Protein AF-D0QMR6-F1 (afdb_monomer)

InterPro domains:
  IPR002625 Smr domain [PS50828] (252-313)
  IPR002625 Smr domain [SM00463] (249-341)
  IPR002885 Pentatricopeptide repeat [PF01535] (70-99)
  IPR002885 Pentatricopeptide repeat [PF13041] (1-44)
  IPR002885 Pentatricopeptide repeat [PF13041] (101-148)
  IPR002885 Pentatricopeptide repeat [PS51375] (1-32)
  IPR002885 Pentatricopeptide repeat [PS51375] (33-63)
  IPR002885 Pentatricopeptide repeat [PS51375] (67-101)
  IPR002885 Pentatricopeptide repeat [PS51375] (102-136)
  IPR002885 Pentatricopeptide repeat [TIGR00756] (1-33)
  IPR002885 Pentatricopeptide repeat [TIGR00756] (35-63)
  IPR002885 Pentatricopeptide repeat [TIGR00756] (70-103)
  IPR002885 Pentatricopeptide repeat [TIGR00756] (105-137)
  IPR011990 Tetratricopeptide-like helical domain superfamily [G3DSA:1.25.40.10] (1-62)
  IPR011990 Tetratricopeptide-like helical domain superfamily [G3DSA:1.25.40.10] (63-164)
  IPR036063 Smr domain superfamily [SSF160443] (250-331)

Nearest PDB structures (foldseek):
  5orm-assembly1_A  TM=5.249E-01  e=6.492E-11  synthetic construct
  4pjq-assembly2_B  TM=5.809E-01  e=3.586E-09  unidentified
  8ras-assembly1_F  TM=4.776E-01  e=2.442E-04  Sinapis alba
  8r6s-assembly1_F  TM=2.797E-01  e=4.279E-04  Sinapis alba
  8r5o-assembly1_F  TM=2.750E-01  e=3.925E-04  Sinapis alba

pLDDT: mean 86.03, std 10.86, range [39.53, 96.19]

Solvent-accessible surface area (backbone atoms only — not comparable to full-atom values): 18879 Å² total; per-residue (Å²): 110,66,62,60,52,38,54,51,30,50,76,70,66,38,48,71,56,29,58,49,50,52,51,53,36,49,75,72,70,49,80,79,52,75,66,46,49,53,53,50,33,52,44,29,40,77,71,66,39,51,72,58,25,53,51,50,49,59,53,42,56,76,79,41,86,79,52,53,69,61,40,32,47,51,17,35,48,29,13,74,70,65,41,45,68,60,14,50,49,38,50,50,49,35,48,74,73,71,39,69,83,51,66,70,38,51,41,26,47,34,50,27,24,50,76,68,69,37,54,72,57,30,49,49,53,52,51,50,37,49,76,70,70,47,72,80,48,69,64,47,52,26,50,47,40,48,47,36,63,78,32,90,86,42,46,70,58,40,52,53,56,41,60,75,62,70,45,69,69,47,53,50,63,76,66,54,62,80,66,48,96,90,27,58,69,35,31,52,53,44,50,51,55,55,60,73,46,61,89,55,55,59,68,56,52,33,47,38,52,33,26,52,24,23,36,28,35,75,71,68,41,28,62,52,22,36,35,41,47,52,48,38,52,74,70,53,42,52,71,70,32,68,35,79,80,47,98,38,33,36,37,38,49,35,58,92,42,44,50,38,28,32,49,38,51,50,24,45,51,50,21,47,49,34,52,49,24,76,74,68,71,58,64,52,44,28,42,39,40,30,39,42,68,48,82,86,53,88,78,86,74,84,47,69,41,34,54,54,47,49,52,52,38,58,74,70,64,54,53,73,46,84,60,86,81,39,90,14,52,49,31,30,50,42,67,60,31,41,60,53,48,68,38,74,65,44,50,56,41,39,81,95

Foldseek 3Di:
DLLVVLVVCLVVVVLVVNVVSVVVCVVVVHDDDPSSLQSNLLSCLVVVVLVVSVVSVVVCVVVHDDAQVSLLSNLLSCLVVLNLVSSVVSVVVCVVVVHDHAQSSLLSNLLSCLVVVVLVVNLVSLVVCVVVVHQHDLSSLLSLLLSCLVDVPCVVSSLVSLVVRDDLLNVLVVPQDQADVVRVSLLVSLLVSCVVCVVDDLVSLLSSLLSVLSNCQSVLVLLSSLSSLVNCVVVCSPPPCWDDPDLQEIEHECQPHDQSNLLSSVLSVLLVQLVCCVVPVRHRQKYKYFNHDFPPDPDDDQDSNNVSVVVLCVVLVPQFDPPPRTPGITMDGHPSNRVSSNDPCSNVSSSD

Structure (mmCIF, N/CA/C/O backbone):
data_AF-D0QMR6-F1
#
_entry.id   AF-D0QMR6-F1
#
loop_
_atom_site.group_PDB
_atom_site.id
_atom_site.type_symbol
_atom_site.label_atom_id
_atom_site.label_alt_id
_atom_site.label_comp_id
_atom_site.label_asym_id
_atom_site.label_entity_id
_atom_site.label_seq_id
_atom_site.pdbx_PDB_ins_code
_atom_site.Cartn_x
_atom_site.Cartn_y
_atom_site.Cartn_z
_atom_site.occupancy
_atom_site.B_iso_or_equiv
_atom_site.auth_seq_id
_atom_site.auth_comp_id
_atom_site.auth_asym_id
_atom_site.auth_atom_id
_atom_site.pdbx_PDB_model_num
ATOM 1 N N . THR A 1 1 ? 35.945 2.453 -10.130 1.00 85.38 1 THR A N 1
ATOM 2 C CA . THR A 1 1 ? 35.718 3.500 -9.108 1.00 85.38 1 THR A CA 1
ATOM 3 C C . THR A 1 1 ? 34.363 4.167 -9.256 1.00 85.38 1 THR A C 1
ATOM 5 O O . THR A 1 1 ? 33.597 4.089 -8.306 1.00 85.38 1 THR A O 1
ATOM 8 N N . TYR A 1 2 ? 34.019 4.733 -10.424 1.00 92.00 2 TYR A N 1
ATOM 9 C CA . TYR A 1 2 ? 32.709 5.369 -10.660 1.00 92.00 2 TYR A CA 1
ATOM 10 C C . TYR A 1 2 ? 31.507 4.494 -10.274 1.00 92.00 2 TYR A C 1
ATOM 12 O O . TYR A 1 2 ? 30.725 4.928 -9.439 1.00 92.00 2 TYR A O 1
ATOM 20 N N . ASN A 1 3 ? 31.415 3.252 -10.766 1.00 91.19 3 ASN A N 1
ATOM 21 C CA . ASN A 1 3 ? 30.275 2.352 -10.496 1.00 91.19 3 ASN A CA 1
ATOM 22 C C . ASN A 1 3 ? 30.010 2.158 -8.990 1.00 91.19 3 ASN A C 1
ATOM 24 O O . ASN A 1 3 ? 28.872 2.217 -8.534 1.00 91.19 3 ASN A O 1
ATOM 28 N N . ILE A 1 4 ? 31.074 2.008 -8.191 1.00 92.19 4 ILE A N 1
ATOM 29 C CA . ILE A 1 4 ? 30.969 1.851 -6.732 1.00 92.19 4 ILE A CA 1
ATOM 30 C C . ILE A 1 4 ? 30.486 3.151 -6.082 1.00 92.19 4 ILE A C 1
ATOM 32 O O . ILE A 1 4 ? 29.598 3.117 -5.233 1.00 92.19 4 ILE A O 1
ATOM 36 N N . ILE A 1 5 ? 31.045 4.302 -6.473 1.00 93.81 5 ILE A N 1
ATOM 37 C CA . ILE A 1 5 ? 30.643 5.598 -5.907 1.00 93.81 5 ILE A CA 1
ATOM 38 C C . ILE A 1 5 ? 29.194 5.914 -6.290 1.00 93.81 5 ILE A C 1
ATOM 40 O O . ILE A 1 5 ? 28.430 6.329 -5.426 1.00 93.81 5 ILE A O 1
ATOM 44 N N . ILE A 1 6 ? 28.794 5.661 -7.538 1.00 94.75 6 ILE A N 1
ATOM 45 C CA . ILE A 1 6 ? 27.412 5.807 -8.008 1.00 94.75 6 ILE A CA 1
ATOM 46 C C . ILE A 1 6 ? 26.470 4.947 -7.159 1.00 94.75 6 ILE A C 1
ATOM 48 O O . ILE A 1 6 ? 25.508 5.473 -6.603 1.00 94.75 6 ILE A O 1
ATOM 52 N N . ALA A 1 7 ? 26.786 3.664 -6.959 1.00 92.00 7 ALA A N 1
ATOM 53 C CA . ALA A 1 7 ? 25.972 2.778 -6.130 1.00 92.00 7 ALA A CA 1
ATOM 54 C C . ALA A 1 7 ? 25.876 3.244 -4.666 1.00 92.00 7 ALA A C 1
ATOM 56 O O . ALA A 1 7 ? 24.807 3.179 -4.057 1.00 92.00 7 ALA A O 1
ATOM 57 N N . LEU A 1 8 ? 26.971 3.749 -4.091 1.00 93.06 8 LEU A N 1
ATOM 58 C CA . LEU A 1 8 ? 26.980 4.292 -2.730 1.00 93.06 8 LEU A CA 1
ATOM 59 C C . LEU A 1 8 ? 26.158 5.584 -2.614 1.00 93.06 8 LEU A C 1
ATOM 61 O O . LEU A 1 8 ? 25.397 5.732 -1.659 1.00 93.06 8 LEU A O 1
ATOM 65 N N . GLN A 1 9 ? 26.278 6.503 -3.575 1.00 93.94 9 GLN A N 1
ATOM 66 C CA . GLN A 1 9 ? 25.514 7.756 -3.590 1.00 93.94 9 GLN A CA 1
ATOM 67 C C . GLN A 1 9 ? 24.018 7.498 -3.803 1.00 93.94 9 GLN A C 1
ATOM 69 O O . GLN A 1 9 ? 23.198 8.130 -3.138 1.00 93.94 9 GLN A O 1
ATOM 74 N N . ALA A 1 10 ? 23.659 6.525 -4.647 1.00 90.62 10 ALA A N 1
ATOM 75 C CA . ALA A 1 10 ? 22.277 6.089 -4.830 1.00 90.62 10 ALA A CA 1
ATOM 76 C C . ALA A 1 10 ? 21.688 5.540 -3.521 1.00 90.62 10 ALA A C 1
ATOM 78 O O . ALA A 1 10 ? 20.627 5.987 -3.087 1.00 90.62 10 ALA A O 1
ATOM 79 N N . LYS A 1 11 ? 22.424 4.665 -2.816 1.00 89.38 11 LYS A N 1
ATOM 80 C CA . LYS A 1 11 ? 22.025 4.157 -1.488 1.00 89.38 11 LYS A CA 1
ATOM 81 C C . LYS A 1 11 ? 21.900 5.263 -0.437 1.00 89.38 11 LYS A C 1
ATOM 83 O O . LYS A 1 11 ? 21.016 5.199 0.413 1.00 89.38 11 LYS A O 1
ATOM 88 N N . ALA A 1 12 ? 22.749 6.287 -0.512 1.00 90.56 12 ALA A N 1
ATOM 89 C CA . ALA A 1 12 ? 22.674 7.474 0.339 1.00 90.56 12 ALA A CA 1
ATOM 90 C C . ALA A 1 12 ? 21.555 8.457 -0.067 1.00 90.56 12 ALA A C 1
ATOM 92 O 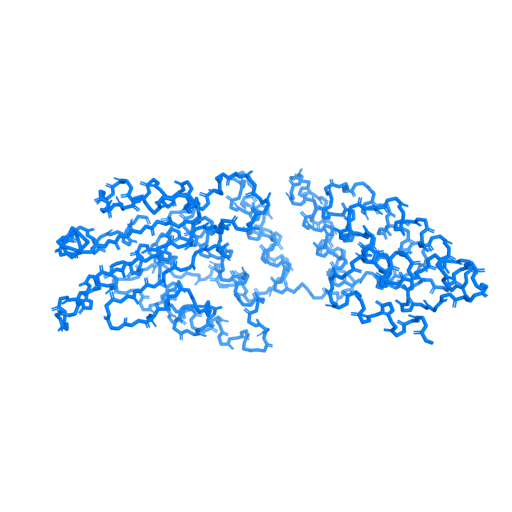O . ALA A 1 12 ? 21.389 9.481 0.591 1.00 90.56 12 ALA A O 1
ATOM 93 N N . ARG A 1 13 ? 20.785 8.156 -1.125 1.00 88.94 13 ARG A N 1
ATOM 94 C CA . ARG A 1 13 ? 19.742 9.015 -1.714 1.00 88.94 13 ARG A CA 1
ATOM 95 C C . ARG A 1 13 ? 20.249 10.376 -2.205 1.00 88.94 13 ARG A C 1
ATOM 97 O O . ARG A 1 13 ? 19.485 11.333 -2.307 1.00 88.94 13 ARG A O 1
ATOM 104 N N . ASN A 1 14 ? 21.529 10.456 -2.559 1.00 91.25 14 ASN A N 1
ATOM 105 C CA . ASN A 1 14 ? 22.147 11.644 -3.143 1.00 91.25 14 ASN A CA 1
ATOM 106 C C . ASN A 1 14 ? 22.000 11.614 -4.671 1.00 91.25 14 ASN A C 1
ATOM 108 O O . ASN A 1 14 ? 22.979 11.464 -5.404 1.00 91.25 14 ASN A O 1
ATOM 112 N N . TYR A 1 15 ? 20.760 11.716 -5.147 1.00 92.12 15 TYR A N 1
ATOM 113 C CA . TYR A 1 15 ? 20.398 11.526 -6.556 1.00 92.12 15 TYR A CA 1
ATOM 114 C C . TYR A 1 15 ? 21.091 12.513 -7.505 1.00 92.12 15 TYR A C 1
ATOM 116 O O . TYR A 1 15 ? 21.616 12.097 -8.536 1.00 92.12 15 TYR A O 1
ATOM 124 N N . ASP A 1 16 ? 21.226 13.780 -7.105 1.00 91.00 16 ASP A N 1
ATOM 125 C CA . ASP A 1 16 ? 21.938 14.795 -7.896 1.00 91.00 16 ASP A CA 1
ATOM 126 C C . ASP A 1 16 ? 23.402 14.402 -8.155 1.00 91.00 16 ASP A C 1
ATOM 128 O O . ASP A 1 16 ? 23.927 14.560 -9.260 1.00 91.00 16 ASP A O 1
ATOM 132 N N . ASN A 1 17 ? 24.064 13.827 -7.143 1.00 93.56 17 ASN A N 1
ATOM 133 C CA . ASN A 1 17 ? 25.440 13.354 -7.277 1.00 93.56 17 ASN A CA 1
ATOM 134 C C . ASN A 1 17 ? 25.536 12.127 -8.181 1.00 93.56 17 ASN A C 1
ATOM 136 O O . ASN A 1 17 ? 26.528 11.997 -8.891 1.00 93.56 17 ASN A O 1
ATOM 140 N N . VAL A 1 18 ? 24.540 11.237 -8.176 1.00 94.81 18 VAL A N 1
ATOM 141 C CA . VAL A 1 18 ? 24.515 10.077 -9.080 1.00 94.81 18 VAL A CA 1
ATOM 142 C C . VAL A 1 18 ? 24.479 10.539 -10.534 1.00 94.81 18 VAL A C 1
ATOM 144 O O . VAL A 1 18 ? 25.325 10.118 -11.321 1.00 94.81 18 VAL A O 1
ATOM 147 N N . VAL A 1 19 ? 23.569 11.457 -10.872 1.00 92.94 19 VAL A N 1
ATOM 148 C CA . VAL A 1 19 ? 23.444 11.997 -12.235 1.00 92.94 19 VAL A CA 1
ATOM 149 C C . VAL A 1 19 ? 24.721 12.731 -12.651 1.00 92.94 19 VAL A C 1
ATOM 151 O O . VAL A 1 19 ? 25.203 12.556 -13.771 1.00 92.94 19 VAL A O 1
ATOM 154 N N . LYS A 1 20 ? 25.320 13.512 -11.743 1.00 94.56 20 LYS A N 1
ATOM 155 C CA . LYS A 1 20 ? 26.602 14.179 -12.002 1.00 94.56 20 LYS A CA 1
ATOM 156 C C . LYS A 1 20 ? 27.730 13.178 -12.262 1.00 94.56 20 LYS A C 1
ATOM 158 O O . LYS A 1 20 ? 28.421 13.296 -13.266 1.00 94.56 20 LYS A O 1
ATOM 163 N N . LEU A 1 21 ? 27.901 12.185 -11.389 1.00 95.94 21 LEU A N 1
ATOM 164 C CA . LEU A 1 21 ? 28.957 11.177 -11.516 1.00 95.94 21 LEU A CA 1
ATOM 165 C C . LEU A 1 21 ? 28.801 10.332 -12.780 1.00 95.94 21 LEU A C 1
ATOM 167 O O . LEU A 1 21 ? 29.808 9.948 -13.368 1.00 95.94 21 LEU A O 1
ATOM 171 N N . TYR A 1 22 ? 27.566 10.060 -13.203 1.00 95.62 22 TYR A N 1
ATOM 172 C CA . TYR A 1 22 ? 27.287 9.388 -14.467 1.00 95.62 22 TYR A CA 1
ATOM 173 C C . TYR A 1 22 ? 27.774 10.210 -15.668 1.00 95.62 22 TYR A C 1
ATOM 175 O O . TYR A 1 22 ? 28.506 9.698 -16.512 1.00 95.62 22 TYR A O 1
ATOM 183 N N . ARG A 1 23 ? 27.467 11.513 -15.701 1.00 93.75 23 ARG A N 1
ATOM 184 C CA . ARG A 1 23 ? 27.969 12.418 -16.750 1.00 93.75 23 ARG A CA 1
ATOM 185 C C . ARG A 1 23 ? 29.493 12.538 -16.718 1.00 93.75 23 ARG A C 1
ATOM 187 O O . ARG A 1 23 ? 30.131 12.442 -17.762 1.00 93.75 23 ARG A O 1
ATOM 194 N N . ASP A 1 24 ? 30.086 12.695 -15.533 1.00 95.88 24 ASP A N 1
ATOM 195 C CA . ASP A 1 24 ? 31.544 12.772 -15.364 1.00 95.88 24 ASP A CA 1
ATOM 196 C C . ASP A 1 24 ? 32.233 11.488 -15.864 1.00 95.88 24 ASP A C 1
ATOM 198 O O . ASP A 1 24 ? 33.277 11.553 -16.513 1.00 95.88 24 ASP A O 1
ATOM 202 N N . MET A 1 25 ? 31.628 10.323 -15.606 1.00 95.12 25 MET A N 1
ATOM 203 C CA . MET A 1 25 ? 32.094 9.024 -16.096 1.00 95.12 25 MET A CA 1
ATOM 204 C C . MET A 1 25 ? 32.114 8.971 -17.631 1.00 95.12 25 MET A C 1
ATOM 206 O O . MET A 1 25 ? 33.125 8.567 -18.209 1.00 95.12 25 MET A O 1
ATOM 210 N N . GLN A 1 26 ? 31.037 9.425 -18.279 1.00 92.19 26 GLN A N 1
ATOM 211 C CA . GLN A 1 26 ? 30.929 9.476 -19.740 1.00 92.19 26 GLN A CA 1
ATOM 212 C C . GLN A 1 26 ? 31.928 10.467 -20.359 1.00 92.19 26 GLN A C 1
ATOM 214 O O . GLN A 1 26 ? 32.602 10.129 -21.331 1.00 92.19 26 GLN A O 1
ATOM 219 N N . ILE A 1 27 ? 32.082 11.665 -19.777 1.00 95.38 27 ILE A N 1
ATOM 220 C CA . ILE A 1 27 ? 33.041 12.691 -20.236 1.00 95.38 27 ILE A CA 1
ATOM 221 C C . ILE A 1 27 ? 34.482 12.183 -20.131 1.00 95.38 27 ILE A C 1
ATOM 223 O O . ILE A 1 27 ? 35.298 12.432 -21.016 1.00 95.38 27 ILE A O 1
ATOM 227 N N . ALA A 1 28 ? 34.793 11.435 -19.072 1.00 94.94 28 ALA A N 1
ATOM 228 C CA . ALA A 1 28 ? 36.092 10.796 -18.892 1.00 94.94 28 ALA A CA 1
ATOM 229 C C . ALA A 1 28 ? 36.315 9.578 -19.816 1.00 94.94 28 ALA A C 1
ATOM 231 O O . ALA A 1 28 ? 37.384 8.969 -19.772 1.00 94.94 28 ALA A O 1
ATOM 232 N N . GLY A 1 29 ? 35.335 9.218 -20.654 1.00 92.25 29 GLY A N 1
ATOM 233 C CA . GLY A 1 29 ? 35.428 8.127 -21.625 1.00 92.25 29 GLY A CA 1
ATOM 234 C C . GLY A 1 29 ? 35.244 6.729 -21.030 1.00 92.25 29 GLY A C 1
ATOM 235 O O . GLY A 1 29 ? 35.541 5.739 -21.699 1.00 92.25 29 GLY A O 1
ATOM 236 N N . PHE A 1 30 ? 34.767 6.618 -19.787 1.00 93.00 30 PHE A N 1
ATOM 237 C CA . PHE A 1 30 ? 34.477 5.327 -19.169 1.00 93.00 30 PHE A CA 1
ATOM 238 C C . PHE A 1 30 ? 33.073 4.849 -19.546 1.00 93.00 30 PHE A C 1
ATOM 240 O O . PHE A 1 30 ? 32.105 5.603 -19.469 1.00 93.00 30 PHE A O 1
ATOM 247 N N . ARG A 1 31 ? 32.955 3.568 -19.906 1.00 89.19 31 ARG A N 1
ATOM 248 C CA . ARG A 1 31 ? 31.673 2.942 -20.253 1.00 89.19 31 ARG A CA 1
ATOM 249 C C . ARG A 1 31 ? 30.951 2.426 -19.006 1.00 89.19 31 ARG A C 1
ATOM 251 O O . ARG A 1 31 ? 31.576 1.687 -18.236 1.00 89.19 31 ARG A O 1
ATOM 258 N N . PRO A 1 32 ? 29.677 2.794 -18.788 1.00 92.12 32 PRO A N 1
ATOM 259 C CA . PRO A 1 32 ? 28.871 2.222 -17.718 1.00 92.12 32 PRO A CA 1
ATOM 260 C C . PRO A 1 32 ? 28.716 0.706 -17.886 1.00 92.12 32 PRO A C 1
ATOM 262 O O . PRO A 1 32 ? 28.643 0.182 -19.000 1.00 92.12 32 PRO A O 1
ATOM 265 N N . ASP A 1 33 ? 28.674 -0.012 -16.764 1.00 90.81 33 ASP A N 1
ATOM 266 C CA . ASP A 1 33 ? 28.248 -1.409 -16.771 1.00 90.81 33 ASP A CA 1
ATOM 267 C C . ASP A 1 33 ? 26.726 -1.502 -16.601 1.00 90.81 33 ASP A C 1
ATOM 269 O O . ASP A 1 33 ? 26.040 -0.516 -16.312 1.00 90.81 33 ASP A O 1
ATOM 273 N N . LYS A 1 34 ? 26.196 -2.713 -16.776 1.00 89.56 34 LYS A N 1
ATOM 274 C CA . LYS A 1 34 ? 24.769 -3.011 -16.627 1.00 89.56 34 LYS A CA 1
ATOM 275 C C . LYS A 1 34 ? 24.186 -2.510 -15.299 1.00 89.56 34 LYS A C 1
ATOM 277 O O . LYS A 1 34 ? 23.082 -1.978 -15.285 1.00 89.56 34 LYS A O 1
ATOM 282 N N . ILE A 1 35 ? 24.927 -2.648 -14.196 1.00 89.81 35 ILE A N 1
ATOM 283 C CA . ILE A 1 35 ? 24.462 -2.242 -12.863 1.00 89.81 35 ILE A CA 1
ATOM 284 C C . ILE A 1 35 ? 24.382 -0.714 -12.777 1.00 89.81 35 ILE A C 1
ATOM 286 O O . ILE A 1 35 ? 23.396 -0.182 -12.270 1.00 89.81 35 ILE A O 1
ATOM 290 N N . THR A 1 36 ? 25.384 0.000 -13.294 1.00 93.31 36 THR A N 1
ATOM 291 C CA . THR A 1 36 ? 25.378 1.466 -13.351 1.00 93.31 36 THR A CA 1
ATOM 292 C C . THR A 1 36 ? 24.192 1.985 -14.160 1.00 93.31 36 THR A C 1
ATOM 294 O O . THR A 1 36 ? 23.519 2.901 -13.690 1.00 93.31 36 THR A O 1
ATOM 297 N N . TYR A 1 37 ? 23.891 1.387 -15.319 1.00 94.81 37 TYR A N 1
ATOM 298 C CA . TYR A 1 37 ? 22.710 1.749 -16.113 1.00 94.81 37 TYR A CA 1
ATOM 299 C C . TYR A 1 37 ? 21.416 1.602 -15.305 1.00 94.81 37 TYR A C 1
ATOM 301 O O . TYR A 1 37 ? 20.661 2.567 -15.187 1.00 94.81 37 TYR A O 1
ATOM 309 N N . SER A 1 38 ? 21.198 0.444 -14.671 1.00 92.12 38 SER A N 1
ATOM 310 C CA . SER A 1 38 ? 20.009 0.205 -13.843 1.00 92.12 38 SER A CA 1
ATOM 311 C C . SER A 1 38 ? 19.874 1.209 -12.692 1.00 92.12 38 SER A C 1
ATOM 313 O O . SER A 1 38 ? 18.795 1.760 -12.488 1.00 92.12 38 SER A O 1
ATOM 315 N N . ILE A 1 39 ? 20.967 1.504 -11.976 1.00 93.94 39 ILE A N 1
ATOM 316 C CA . ILE A 1 39 ? 20.964 2.467 -10.860 1.00 93.94 39 ILE A CA 1
ATOM 317 C C . ILE A 1 39 ? 20.620 3.877 -11.347 1.00 93.94 39 ILE A C 1
ATOM 319 O O . ILE A 1 39 ? 19.845 4.585 -10.707 1.00 93.94 39 ILE A O 1
ATOM 323 N N . VAL A 1 40 ? 21.201 4.309 -12.466 1.00 95.56 40 VAL A N 1
ATOM 324 C CA . VAL A 1 40 ? 20.956 5.650 -13.013 1.00 95.56 40 VAL A CA 1
ATOM 325 C C . VAL A 1 40 ? 19.514 5.778 -13.495 1.00 95.56 40 VAL A C 1
ATOM 327 O O . VAL A 1 40 ? 18.874 6.783 -13.191 1.00 95.56 40 VAL A O 1
ATOM 330 N N . MET A 1 41 ? 18.973 4.755 -14.163 1.00 95.31 41 MET A N 1
ATOM 331 C CA . MET A 1 41 ? 17.561 4.717 -14.557 1.00 95.31 41 MET A CA 1
ATOM 332 C C . MET A 1 41 ? 16.625 4.801 -13.344 1.00 95.31 41 MET A C 1
ATOM 334 O O . MET A 1 41 ? 15.680 5.587 -13.359 1.00 95.31 41 MET A O 1
ATOM 338 N N . GLU A 1 42 ? 16.901 4.045 -12.276 1.00 91.75 42 GLU A N 1
ATOM 339 C CA . GLU A 1 42 ? 16.108 4.075 -11.039 1.00 91.75 42 GLU A CA 1
ATOM 340 C C . GLU A 1 42 ? 16.140 5.466 -10.388 1.00 91.75 42 GLU A C 1
ATOM 342 O O . GLU A 1 42 ? 15.105 6.009 -9.997 1.00 91.75 42 GLU A O 1
ATOM 347 N N . VAL A 1 43 ? 17.324 6.083 -10.315 1.00 93.88 43 VAL A N 1
ATOM 348 C CA . VAL A 1 43 ? 17.498 7.427 -9.751 1.00 93.88 43 VAL A CA 1
ATOM 349 C C . VAL A 1 43 ? 16.767 8.488 -10.575 1.00 93.88 43 VAL A C 1
ATOM 351 O O . VAL A 1 43 ? 16.052 9.308 -10.000 1.00 93.88 43 VAL A O 1
ATOM 354 N N . LEU A 1 44 ? 16.894 8.464 -11.905 1.00 93.25 44 LEU A N 1
ATOM 355 C CA . LEU A 1 44 ? 16.156 9.369 -12.793 1.00 93.25 44 LEU A CA 1
ATOM 356 C C . LEU A 1 44 ? 14.644 9.189 -12.629 1.00 93.25 44 LEU A C 1
ATOM 358 O O . LEU A 1 44 ? 13.912 10.176 -12.535 1.00 93.25 44 LEU A O 1
ATOM 362 N N . GLY A 1 45 ? 14.194 7.941 -12.492 1.00 89.44 45 GLY A N 1
ATOM 363 C CA . GLY A 1 45 ? 12.821 7.592 -12.155 1.00 89.44 45 GLY A CA 1
ATOM 364 C C . GLY A 1 45 ? 12.334 8.230 -10.853 1.00 89.44 45 GLY A C 1
ATOM 365 O O . GLY A 1 45 ? 11.293 8.887 -10.836 1.00 89.44 45 GLY A O 1
ATOM 366 N N . HIS A 1 46 ? 13.113 8.119 -9.774 1.00 85.75 46 HIS A N 1
ATOM 367 C CA . HIS A 1 46 ? 12.808 8.759 -8.489 1.00 85.75 46 HIS A CA 1
ATOM 368 C C . HIS A 1 46 ? 12.797 10.293 -8.548 1.00 85.75 46 HIS A C 1
ATOM 370 O O . HIS A 1 46 ? 12.090 10.928 -7.764 1.00 85.75 46 HIS A O 1
ATOM 376 N N . CYS A 1 47 ? 13.553 10.890 -9.469 1.00 86.94 47 CYS A N 1
ATOM 377 C CA . CYS A 1 47 ? 13.541 12.328 -9.732 1.00 86.94 47 CYS A CA 1
ATOM 378 C C . CYS A 1 47 ? 12.404 12.771 -10.674 1.00 86.94 47 CYS A C 1
ATOM 380 O O . CYS A 1 47 ? 12.221 13.969 -10.874 1.00 86.94 47 CYS A O 1
ATOM 382 N N . GLY A 1 48 ? 11.634 11.837 -11.243 1.00 87.94 48 GLY A N 1
ATOM 383 C CA . GLY A 1 48 ? 10.573 12.124 -12.214 1.00 87.94 48 GLY A CA 1
ATOM 384 C C . GLY A 1 48 ? 11.075 12.391 -13.639 1.00 87.94 48 GLY A C 1
ATOM 385 O O . GLY A 1 48 ? 10.288 12.774 -14.501 1.00 87.94 48 GLY A O 1
ATOM 386 N N . HIS A 1 49 ? 12.361 12.166 -13.915 1.00 92.88 49 HIS A N 1
ATOM 387 C CA . HIS A 1 49 ? 12.983 12.349 -15.229 1.00 92.88 49 HIS A CA 1
ATOM 388 C C . HIS A 1 49 ? 12.826 11.087 -16.093 1.00 92.88 49 HIS A C 1
ATOM 390 O O . HIS A 1 49 ? 13.801 10.452 -16.490 1.00 92.88 49 HIS A O 1
ATOM 396 N N . LEU A 1 50 ? 11.579 10.693 -16.360 1.00 93.50 50 LEU A N 1
ATOM 397 C CA . LEU A 1 50 ? 11.258 9.422 -17.024 1.00 93.50 50 LEU A CA 1
ATOM 398 C C . LEU A 1 50 ? 11.765 9.345 -18.464 1.00 93.50 50 LEU A C 1
ATOM 400 O O . LEU A 1 50 ? 12.285 8.312 -18.872 1.00 93.50 50 LEU A O 1
ATOM 404 N N . ASP A 1 51 ? 11.676 10.442 -19.214 1.00 94.06 51 ASP A N 1
ATOM 405 C CA . ASP A 1 51 ? 12.191 10.482 -20.586 1.00 94.06 51 ASP A CA 1
ATOM 406 C C . ASP A 1 51 ? 13.730 10.370 -20.613 1.00 94.06 51 ASP A C 1
ATOM 408 O O . ASP A 1 51 ? 14.296 9.751 -21.513 1.00 94.06 51 ASP A O 1
ATOM 412 N N . GLU A 1 52 ? 14.428 10.894 -19.594 1.00 94.50 52 GLU A N 1
ATOM 413 C CA . GLU A 1 52 ? 15.875 10.680 -19.443 1.00 94.50 52 GLU A CA 1
ATOM 414 C C . GLU A 1 52 ? 16.185 9.216 -19.102 1.00 94.50 52 GLU A C 1
ATOM 416 O O . GLU A 1 52 ? 17.147 8.661 -19.627 1.00 94.50 52 GLU A O 1
ATOM 421 N N . ALA A 1 53 ? 15.359 8.556 -18.281 1.00 95.69 53 ALA A N 1
ATOM 422 C CA . ALA A 1 53 ? 15.510 7.129 -17.997 1.00 95.69 53 ALA A CA 1
ATOM 423 C C . ALA A 1 53 ? 15.331 6.264 -19.264 1.00 95.69 53 ALA A C 1
ATOM 425 O O . ALA A 1 53 ? 16.096 5.321 -19.472 1.00 95.69 53 ALA A O 1
ATOM 426 N N . GLU A 1 54 ? 14.388 6.610 -20.150 1.00 95.69 54 GLU A N 1
ATOM 427 C CA . GLU A 1 54 ? 14.247 5.971 -21.470 1.00 95.69 54 GLU A CA 1
ATOM 428 C C . GLU A 1 54 ? 15.477 6.216 -22.360 1.00 95.69 54 GLU A C 1
ATOM 430 O O . GLU A 1 54 ? 15.947 5.304 -23.043 1.00 95.69 54 GLU A O 1
ATOM 435 N N . ALA A 1 55 ? 16.048 7.424 -22.337 1.00 95.06 55 ALA A N 1
ATOM 436 C CA . ALA A 1 55 ? 17.269 7.724 -23.084 1.00 95.06 55 ALA A CA 1
ATOM 437 C C . ALA A 1 55 ? 18.464 6.887 -22.590 1.00 95.06 55 ALA A C 1
ATOM 439 O O . ALA A 1 55 ? 19.221 6.355 -23.404 1.00 95.06 55 ALA A O 1
ATOM 440 N N . VAL A 1 56 ? 18.593 6.708 -21.271 1.00 95.50 56 VAL A N 1
ATOM 441 C CA . VAL A 1 56 ? 19.616 5.846 -20.656 1.00 95.50 56 VAL A CA 1
ATOM 442 C C . VAL A 1 56 ? 19.404 4.374 -21.028 1.00 95.50 56 VAL A C 1
ATOM 444 O O . VAL A 1 56 ? 20.377 3.674 -21.301 1.00 95.50 56 VAL A O 1
ATOM 447 N N . PHE A 1 57 ? 18.159 3.903 -21.141 1.00 95.75 57 PHE A N 1
ATOM 448 C CA . PHE A 1 57 ? 17.866 2.564 -21.665 1.00 95.75 57 PHE A CA 1
ATOM 449 C C . PHE A 1 57 ? 18.346 2.385 -23.112 1.00 95.75 57 PHE A C 1
ATOM 451 O O . PHE A 1 57 ? 18.959 1.374 -23.457 1.00 95.75 57 PHE A O 1
ATOM 458 N N . LEU A 1 58 ? 18.084 3.369 -23.978 1.00 94.81 58 LEU A N 1
ATOM 459 C CA . LEU A 1 58 ? 18.531 3.320 -25.371 1.00 94.81 58 LEU A CA 1
ATOM 460 C C . LEU A 1 58 ? 20.057 3.341 -25.477 1.00 94.81 58 LEU A C 1
ATOM 462 O O . LEU A 1 58 ? 20.607 2.663 -26.343 1.00 94.81 58 LEU A O 1
ATOM 466 N N . GLU A 1 59 ? 20.735 4.087 -24.602 1.00 93.94 59 GLU A N 1
ATOM 467 C CA . GLU A 1 59 ? 22.192 4.053 -24.470 1.00 93.94 59 GLU A CA 1
ATOM 468 C C . GLU A 1 59 ? 22.670 2.662 -24.041 1.00 93.94 59 GLU A C 1
ATOM 470 O O . GLU A 1 59 ? 23.506 2.073 -24.727 1.00 93.94 59 GLU A O 1
ATOM 475 N N . MET A 1 60 ? 22.071 2.098 -22.986 1.00 94.31 60 MET A N 1
ATOM 476 C CA . MET A 1 60 ? 22.367 0.747 -22.518 1.00 94.31 60 MET A CA 1
ATOM 477 C C . MET A 1 60 ? 22.236 -0.263 -23.654 1.00 94.31 60 MET A C 1
ATOM 479 O O . MET A 1 60 ? 23.140 -1.064 -23.833 1.00 94.31 60 MET A O 1
ATOM 483 N N . ARG A 1 61 ? 21.174 -0.198 -24.467 1.00 92.69 61 ARG A N 1
ATOM 484 C CA . ARG A 1 61 ? 20.935 -1.143 -25.570 1.00 92.69 61 ARG A CA 1
ATOM 485 C C . ARG A 1 61 ? 22.020 -1.122 -26.656 1.00 92.69 61 ARG A C 1
ATOM 487 O O . ARG A 1 61 ? 22.143 -2.079 -27.417 1.00 92.69 61 ARG A O 1
ATOM 494 N N . ARG A 1 62 ? 22.801 -0.039 -26.761 1.00 90.69 62 ARG A N 1
ATOM 495 C CA . ARG A 1 62 ? 23.951 0.042 -27.682 1.00 90.69 62 ARG A CA 1
ATOM 496 C C . ARG A 1 62 ? 25.172 -0.697 -27.144 1.00 90.69 62 ARG A C 1
ATOM 498 O O . ARG A 1 62 ? 25.965 -1.195 -27.939 1.00 90.69 62 ARG A O 1
ATOM 505 N N . ASP A 1 63 ? 25.300 -0.760 -25.824 1.00 88.06 63 ASP A N 1
ATOM 506 C CA . ASP A 1 63 ? 26.479 -1.274 -25.129 1.00 88.06 63 ASP A CA 1
ATOM 507 C C . ASP A 1 63 ? 26.249 -2.672 -24.520 1.00 88.06 63 ASP A C 1
ATOM 509 O O . ASP A 1 63 ? 27.192 -3.449 -24.376 1.00 88.06 63 ASP A O 1
ATOM 513 N N . TRP A 1 64 ? 24.998 -3.012 -24.203 1.00 90.31 64 TRP A N 1
ATOM 514 C CA . TRP A 1 64 ? 24.566 -4.208 -23.486 1.00 90.31 64 TRP A CA 1
ATOM 515 C C . TRP A 1 64 ? 23.198 -4.689 -23.975 1.00 90.31 64 TRP A C 1
ATOM 517 O O . TRP A 1 64 ? 22.353 -3.896 -24.374 1.00 90.31 64 TRP A O 1
ATOM 527 N N . ALA A 1 65 ? 22.940 -5.994 -23.868 1.00 90.44 65 ALA A N 1
ATOM 528 C CA . ALA A 1 65 ? 21.596 -6.538 -24.035 1.00 90.44 65 ALA A CA 1
ATOM 529 C C . ALA A 1 65 ? 20.771 -6.279 -22.755 1.00 90.44 65 ALA A C 1
ATOM 531 O O . ALA A 1 65 ? 21.163 -6.777 -21.690 1.00 90.44 65 ALA A O 1
ATOM 532 N N . PRO A 1 66 ? 19.669 -5.507 -22.819 1.00 91.38 66 PRO A N 1
ATOM 533 C CA . PRO A 1 66 ? 18.772 -5.340 -21.684 1.00 91.38 66 PRO A CA 1
ATOM 534 C C . PRO A 1 66 ? 18.101 -6.664 -21.328 1.00 91.38 66 PRO A C 1
ATOM 536 O O . PRO A 1 66 ? 17.769 -7.462 -22.202 1.00 91.38 66 PRO A O 1
ATOM 539 N N . ASP A 1 67 ? 17.914 -6.898 -20.038 1.00 90.62 67 ASP A N 1
ATOM 540 C CA . ASP A 1 67 ? 17.233 -8.070 -19.507 1.00 90.62 67 ASP A CA 1
ATOM 541 C C . ASP A 1 67 ? 15.899 -7.697 -18.852 1.00 90.62 67 ASP A C 1
ATOM 543 O O . ASP A 1 67 ? 15.524 -6.526 -18.764 1.00 90.62 67 ASP A O 1
ATOM 547 N N . GLU A 1 68 ? 15.181 -8.723 -18.403 1.00 92.38 68 GLU A N 1
ATOM 548 C CA . GLU A 1 68 ? 13.848 -8.621 -17.804 1.00 92.38 68 GLU A CA 1
ATOM 549 C C . GLU A 1 68 ? 13.750 -7.517 -16.722 1.00 92.38 68 GLU A C 1
ATOM 551 O O . GLU A 1 68 ? 12.911 -6.630 -16.890 1.00 92.38 68 GLU A O 1
ATOM 556 N N . PRO A 1 69 ? 14.645 -7.432 -15.711 1.00 90.81 69 PRO A N 1
ATOM 557 C CA . PRO A 1 69 ? 14.584 -6.378 -14.695 1.00 90.81 69 PRO A CA 1
ATOM 558 C C . PRO A 1 69 ? 14.662 -4.942 -15.229 1.00 90.81 69 PRO A C 1
ATOM 560 O O . PRO A 1 69 ? 14.062 -4.038 -14.649 1.00 90.81 69 PRO A O 1
ATOM 563 N N . VAL A 1 70 ? 15.402 -4.703 -16.317 1.00 92.50 70 VAL A N 1
ATOM 564 C CA . VAL A 1 70 ? 15.556 -3.357 -16.894 1.00 92.50 70 VAL A CA 1
ATOM 565 C C . VAL A 1 70 ? 14.269 -2.920 -17.593 1.00 92.50 70 VAL A C 1
ATOM 567 O O . VAL A 1 70 ? 13.840 -1.774 -17.445 1.00 92.50 70 VAL A O 1
ATOM 570 N N . TYR A 1 71 ? 13.622 -3.838 -18.310 1.00 95.25 71 TYR A N 1
ATOM 571 C CA . TYR A 1 71 ? 12.294 -3.605 -18.873 1.00 95.25 71 TYR A CA 1
ATOM 572 C C . TYR A 1 71 ? 11.243 -3.422 -17.772 1.00 95.25 71 TYR A C 1
ATOM 574 O O . TYR A 1 71 ? 10.471 -2.461 -17.813 1.00 95.25 71 TYR A O 1
ATOM 582 N N . GLY A 1 72 ? 11.256 -4.294 -16.758 1.00 94.00 72 GLY A N 1
ATOM 583 C CA . GLY A 1 72 ? 10.370 -4.216 -15.599 1.00 94.00 72 GLY A CA 1
ATOM 584 C C . GLY A 1 72 ? 10.468 -2.879 -14.862 1.00 94.00 72 GLY A C 1
ATOM 585 O O . GLY A 1 72 ? 9.443 -2.314 -14.481 1.00 94.00 72 GLY A O 1
ATOM 586 N N . LEU A 1 73 ? 11.675 -2.311 -14.747 1.00 93.25 73 LEU A N 1
ATOM 587 C CA . LEU A 1 73 ? 11.883 -0.973 -14.188 1.00 93.25 73 LEU A CA 1
ATOM 588 C C . LEU A 1 73 ? 11.137 0.106 -14.987 1.00 93.25 73 LEU A C 1
ATOM 590 O O . LEU A 1 73 ? 10.451 0.929 -14.393 1.00 93.25 73 LEU A O 1
ATOM 594 N N . LEU A 1 74 ? 11.219 0.112 -16.320 1.00 95.69 74 LEU A N 1
ATOM 595 C CA . LEU A 1 74 ? 10.514 1.110 -17.139 1.00 95.69 74 LEU A CA 1
ATOM 596 C C . LEU A 1 74 ? 8.991 0.959 -17.055 1.00 95.69 74 LEU A C 1
ATOM 598 O O . LEU A 1 74 ? 8.280 1.962 -16.957 1.00 95.69 74 LEU A O 1
ATOM 602 N N . VAL A 1 75 ? 8.493 -0.281 -17.032 1.00 95.75 75 VAL A N 1
ATOM 603 C CA . VAL A 1 75 ? 7.071 -0.570 -16.794 1.00 95.75 75 VAL A CA 1
ATOM 604 C C . VAL A 1 75 ? 6.629 -0.007 -15.439 1.00 95.75 75 VAL A C 1
ATOM 606 O O . VAL A 1 75 ? 5.602 0.670 -15.355 1.00 95.75 75 VAL A O 1
ATOM 609 N N . ASP A 1 76 ? 7.417 -0.237 -14.388 1.00 92.56 76 ASP A N 1
ATOM 610 C CA . ASP A 1 76 ? 7.146 0.259 -13.040 1.00 92.56 76 ASP A CA 1
ATOM 611 C C . ASP A 1 76 ? 7.158 1.788 -12.954 1.00 92.56 76 ASP A C 1
ATOM 613 O O . ASP A 1 76 ? 6.225 2.386 -12.411 1.00 92.56 76 ASP A O 1
ATOM 617 N N . LEU A 1 77 ? 8.169 2.431 -13.536 1.00 92.50 77 LEU A N 1
ATOM 618 C CA . LEU A 1 77 ? 8.312 3.883 -13.524 1.00 92.50 77 LEU A CA 1
ATOM 619 C C . LEU A 1 77 ? 7.134 4.583 -14.218 1.00 92.50 77 LEU A C 1
ATOM 621 O O . LEU A 1 77 ? 6.522 5.482 -13.635 1.00 92.50 77 LEU A O 1
ATOM 625 N N . TRP A 1 78 ? 6.761 4.147 -15.426 1.00 93.94 78 TRP A N 1
ATOM 626 C CA . TRP A 1 78 ? 5.620 4.723 -16.144 1.00 93.94 78 TRP A CA 1
ATOM 627 C C . TRP A 1 78 ? 4.278 4.386 -15.495 1.00 93.94 78 TRP A C 1
ATOM 629 O O . TRP A 1 78 ? 3.399 5.250 -15.424 1.00 93.94 78 TRP A O 1
ATOM 639 N N . GLY A 1 79 ? 4.134 3.170 -14.956 1.00 90.75 79 GLY A N 1
ATOM 640 C CA . GLY A 1 79 ? 2.943 2.758 -14.216 1.00 90.75 79 GLY A CA 1
ATOM 641 C C . GLY A 1 79 ? 2.721 3.608 -12.963 1.00 90.75 79 GLY A C 1
ATOM 642 O O . GLY A 1 79 ? 1.613 4.094 -12.725 1.00 90.75 79 GLY A O 1
ATOM 643 N N . LYS A 1 80 ? 3.782 3.874 -12.190 1.00 86.25 80 LYS A N 1
ATOM 644 C CA . LYS A 1 80 ? 3.743 4.763 -11.015 1.00 86.25 80 LYS A CA 1
ATOM 645 C C . LYS A 1 80 ? 3.455 6.216 -11.379 1.00 86.25 80 LYS A C 1
ATOM 647 O O . LYS A 1 80 ? 2.779 6.897 -10.610 1.00 86.25 80 LYS A O 1
ATOM 652 N N . ALA A 1 81 ? 3.915 6.669 -12.542 1.00 87.94 81 ALA A N 1
ATOM 653 C CA . ALA A 1 81 ? 3.622 8.000 -13.069 1.00 87.94 81 ALA A CA 1
ATOM 654 C C . ALA A 1 81 ? 2.195 8.151 -13.626 1.00 87.94 81 ALA A C 1
ATOM 656 O O . ALA A 1 81 ? 1.796 9.252 -13.997 1.00 87.94 81 ALA A O 1
ATOM 657 N N . GLY A 1 82 ? 1.423 7.060 -13.694 1.00 86.06 82 GLY A N 1
ATOM 658 C CA . GLY A 1 82 ? 0.051 7.054 -14.204 1.00 86.06 82 GLY A CA 1
ATOM 659 C C . GLY A 1 82 ? -0.057 7.010 -15.730 1.00 86.06 82 GLY A C 1
ATOM 660 O O . GLY A 1 82 ? -1.168 7.030 -16.255 1.00 86.06 82 GLY A O 1
ATOM 661 N N . ASN A 1 83 ? 1.061 6.911 -16.458 1.00 90.88 83 ASN A N 1
ATOM 662 C CA . ASN A 1 83 ? 1.053 6.762 -17.913 1.00 90.88 83 ASN A CA 1
ATOM 663 C C . ASN A 1 83 ? 0.999 5.275 -18.289 1.00 90.88 83 ASN A C 1
ATOM 665 O O . ASN A 1 83 ? 2.007 4.643 -18.618 1.00 90.88 83 ASN A O 1
ATOM 669 N N . VAL A 1 84 ? -0.209 4.717 -18.214 1.00 92.75 84 VAL A N 1
ATOM 670 C CA . VAL A 1 84 ? -0.471 3.299 -18.491 1.00 92.75 84 VAL A CA 1
ATOM 671 C C . VAL A 1 84 ? -0.092 2.905 -19.914 1.00 92.75 84 VAL A C 1
ATOM 673 O O . VAL A 1 84 ? 0.413 1.805 -20.115 1.00 92.75 84 VAL A O 1
ATOM 676 N N . ASP A 1 85 ? -0.282 3.786 -20.894 1.00 92.88 85 ASP A N 1
ATOM 677 C CA . ASP A 1 85 ? -0.019 3.450 -22.295 1.00 92.88 85 ASP A CA 1
ATOM 678 C C . ASP A 1 85 ? 1.483 3.295 -22.567 1.00 92.88 85 ASP A C 1
ATOM 680 O O . ASP A 1 85 ? 1.889 2.344 -23.238 1.00 92.88 85 ASP A O 1
ATOM 684 N N . LYS A 1 86 ? 2.335 4.150 -21.975 1.00 94.88 86 LYS A N 1
ATOM 685 C CA . LYS A 1 86 ? 3.793 3.946 -22.024 1.00 94.88 86 LYS A CA 1
ATOM 686 C C . LYS A 1 86 ? 4.222 2.693 -21.257 1.00 94.88 86 LYS A C 1
ATOM 688 O O . LYS A 1 86 ? 5.042 1.934 -21.770 1.00 94.88 86 LYS A O 1
ATOM 693 N N . ALA A 1 87 ? 3.655 2.435 -20.076 1.00 95.31 87 ALA A N 1
ATOM 694 C CA . ALA A 1 87 ? 3.958 1.221 -19.312 1.00 95.31 87 ALA A CA 1
ATOM 695 C C . ALA A 1 87 ? 3.615 -0.053 -20.109 1.00 95.31 87 ALA A C 1
ATOM 697 O O . ALA A 1 87 ? 4.421 -0.979 -20.197 1.00 95.31 87 ALA A O 1
ATOM 698 N N . LEU A 1 88 ? 2.451 -0.068 -20.762 1.00 94.44 88 LEU A N 1
ATOM 699 C CA . LEU A 1 88 ? 2.048 -1.117 -21.694 1.00 94.44 88 LEU A CA 1
ATOM 700 C C . LEU A 1 88 ? 2.997 -1.236 -22.886 1.00 94.44 88 LEU A C 1
ATOM 702 O O . LEU A 1 88 ? 3.317 -2.351 -23.293 1.00 94.44 88 LEU A O 1
ATOM 706 N N . GLY A 1 89 ? 3.433 -0.115 -23.461 1.00 95.88 89 GLY A N 1
ATOM 707 C CA . GLY A 1 89 ? 4.399 -0.103 -24.558 1.00 95.88 89 GLY A CA 1
ATOM 708 C C . GLY A 1 89 ? 5.697 -0.818 -24.182 1.00 95.88 89 GLY A C 1
ATOM 709 O O . GLY A 1 89 ? 6.147 -1.696 -24.915 1.00 95.88 89 GLY A O 1
ATOM 710 N N . TRP A 1 90 ? 6.245 -0.516 -23.003 1.00 96.19 90 TRP A N 1
ATOM 711 C CA . TRP A 1 90 ? 7.451 -1.171 -22.485 1.00 96.19 90 TRP A CA 1
ATOM 712 C C . TRP A 1 90 ? 7.250 -2.653 -22.175 1.00 96.19 90 TRP A C 1
ATOM 714 O O . TRP A 1 90 ? 8.131 -3.462 -22.466 1.00 96.19 90 TRP A O 1
ATOM 724 N N . TYR A 1 91 ? 6.079 -3.034 -21.666 1.00 94.62 91 TYR A N 1
ATOM 725 C CA . TYR A 1 91 ? 5.735 -4.440 -21.468 1.00 94.62 91 TYR A CA 1
ATOM 726 C C . TYR A 1 91 ? 5.691 -5.215 -22.791 1.00 94.62 91 TYR A C 1
ATOM 728 O O . TYR A 1 91 ? 6.261 -6.297 -22.894 1.00 94.62 91 TYR A O 1
ATOM 736 N N . HIS A 1 92 ? 5.070 -4.657 -23.834 1.00 94.56 92 HIS A N 1
ATOM 737 C CA . HIS A 1 92 ? 5.061 -5.292 -25.154 1.00 94.56 92 HIS A CA 1
ATOM 738 C C . HIS A 1 92 ? 6.454 -5.331 -25.787 1.00 94.56 92 HIS A C 1
ATOM 740 O O . HIS A 1 92 ? 6.790 -6.332 -26.413 1.00 94.56 92 HIS A O 1
ATOM 746 N N . ALA A 1 93 ? 7.274 -4.290 -25.608 1.00 95.50 93 ALA A N 1
ATOM 747 C CA . ALA A 1 93 ? 8.656 -4.278 -26.089 1.00 95.50 93 ALA A CA 1
ATOM 748 C C . ALA A 1 93 ? 9.490 -5.402 -25.448 1.00 95.50 93 ALA A C 1
ATOM 750 O O . ALA A 1 93 ? 10.212 -6.105 -26.148 1.00 95.50 93 ALA A O 1
ATOM 751 N N . MET A 1 94 ? 9.319 -5.642 -24.144 1.00 95.00 94 MET A N 1
ATOM 752 C CA . MET A 1 94 ? 9.942 -6.773 -23.448 1.00 95.00 94 MET A CA 1
ATOM 753 C C . MET A 1 94 ? 9.540 -8.121 -24.067 1.00 95.00 94 MET A C 1
ATOM 755 O O . MET A 1 94 ? 10.400 -8.958 -24.337 1.00 95.00 94 MET A O 1
ATOM 759 N N . LEU A 1 95 ? 8.245 -8.318 -24.341 1.00 92.62 95 LEU A N 1
ATOM 760 C CA . LEU A 1 95 ? 7.749 -9.538 -24.988 1.00 92.62 95 LEU A CA 1
ATOM 761 C C . LEU A 1 95 ? 8.283 -9.699 -26.422 1.00 92.62 95 LEU A C 1
ATOM 763 O O . LEU A 1 95 ? 8.597 -10.813 -26.837 1.00 92.62 95 LEU A O 1
ATOM 767 N N . GLN A 1 96 ? 8.390 -8.604 -27.181 1.00 94.56 96 GLN A N 1
ATOM 768 C CA . GLN A 1 96 ? 8.938 -8.597 -28.544 1.00 94.56 96 GLN A CA 1
ATOM 769 C C . GLN A 1 96 ? 10.420 -8.980 -28.574 1.00 94.56 96 GLN A C 1
ATOM 771 O O . GLN A 1 96 ? 10.848 -9.671 -29.497 1.00 94.56 96 GLN A O 1
ATOM 776 N N . ASP A 1 97 ? 11.168 -8.609 -27.537 1.00 93.44 97 ASP A N 1
ATOM 777 C CA . ASP A 1 97 ? 12.558 -9.025 -27.336 1.00 93.44 97 ASP A CA 1
ATOM 778 C C . ASP A 1 97 ? 12.683 -10.469 -26.804 1.00 93.44 97 ASP A C 1
ATOM 780 O O . ASP A 1 97 ? 13.783 -10.945 -26.521 1.00 93.44 97 ASP A O 1
ATOM 784 N N . GLY A 1 98 ? 11.566 -11.197 -26.686 1.00 92.12 98 GLY A N 1
ATOM 785 C CA . GLY A 1 98 ? 11.530 -12.596 -26.257 1.00 92.12 98 GLY A CA 1
ATOM 786 C C . GLY A 1 98 ? 11.719 -12.795 -24.753 1.00 92.12 98 GLY A C 1
ATOM 787 O O . GLY A 1 98 ? 11.960 -13.919 -24.310 1.00 92.12 98 GLY A O 1
ATOM 788 N N . LEU A 1 99 ? 11.617 -11.726 -23.961 1.00 94.00 99 LEU A N 1
ATOM 789 C CA . LEU A 1 99 ? 11.728 -11.775 -22.508 1.00 94.00 99 LEU A CA 1
ATOM 790 C C . LEU A 1 99 ? 10.354 -12.039 -21.883 1.00 94.00 99 LEU A C 1
ATOM 792 O O . LEU A 1 99 ? 9.330 -11.536 -22.347 1.00 94.00 99 LEU A O 1
ATOM 796 N N . GLN A 1 100 ? 10.328 -12.824 -20.807 1.00 91.12 100 GLN A N 1
ATOM 797 C CA . GLN A 1 100 ? 9.107 -13.082 -20.046 1.00 91.12 100 GLN A CA 1
ATOM 798 C C . GLN A 1 100 ? 8.986 -12.097 -18.881 1.00 91.12 100 GLN A C 1
ATOM 800 O O . GLN A 1 100 ? 9.990 -11.834 -18.222 1.00 91.12 100 GLN A O 1
ATOM 805 N N . PRO A 1 101 ? 7.785 -11.568 -18.592 1.00 91.75 101 PRO A N 1
ATOM 806 C CA . PRO A 1 101 ? 7.564 -10.749 -17.409 1.00 91.75 101 PRO A CA 1
ATOM 807 C C . PRO A 1 101 ? 7.776 -11.563 -16.136 1.00 91.75 101 PRO A C 1
ATOM 809 O O . PRO A 1 101 ? 7.507 -12.762 -16.086 1.00 91.75 101 PRO A O 1
ATOM 812 N N . ASN A 1 102 ? 8.173 -10.877 -15.070 1.00 91.75 102 ASN A N 1
ATOM 813 C CA . ASN A 1 102 ? 8.110 -11.407 -13.716 1.00 91.75 102 ASN A CA 1
ATOM 814 C C . ASN A 1 102 ? 6.894 -10.847 -12.950 1.00 91.75 102 ASN A C 1
ATOM 816 O O . ASN A 1 102 ? 6.177 -9.956 -13.416 1.00 91.75 102 ASN A O 1
ATOM 820 N N . VAL A 1 103 ? 6.672 -11.369 -11.739 1.00 90.88 103 VAL A N 1
ATOM 821 C CA . VAL A 1 103 ? 5.563 -10.952 -10.866 1.00 90.88 103 VAL A CA 1
ATOM 822 C C . VAL A 1 103 ? 5.568 -9.436 -10.581 1.00 90.88 103 VAL A C 1
ATOM 824 O O . VAL A 1 103 ? 4.516 -8.820 -10.754 1.00 90.88 103 VAL A O 1
ATOM 827 N N . PRO A 1 104 ? 6.700 -8.795 -10.207 1.00 90.69 104 PRO A N 1
ATOM 828 C CA . PRO A 1 104 ? 6.761 -7.338 -10.053 1.00 90.69 104 PRO A CA 1
ATOM 829 C C . PRO A 1 104 ? 6.295 -6.553 -11.285 1.00 90.69 104 PRO A C 1
ATOM 831 O O . PRO A 1 104 ? 5.481 -5.643 -11.149 1.00 90.69 104 PRO A O 1
ATOM 834 N N . THR A 1 105 ? 6.741 -6.936 -12.483 1.00 92.62 105 THR A N 1
ATOM 835 C CA . THR A 1 105 ? 6.376 -6.258 -13.736 1.00 92.62 105 THR A CA 1
ATOM 836 C C . THR A 1 105 ? 4.870 -6.335 -13.999 1.00 92.62 105 THR A C 1
ATOM 838 O O . THR A 1 105 ? 4.230 -5.329 -14.318 1.00 92.62 105 THR A O 1
ATOM 841 N N . CYS A 1 106 ? 4.272 -7.515 -13.799 1.00 93.62 106 CYS A N 1
ATOM 842 C CA . CYS A 1 106 ? 2.822 -7.698 -13.875 1.00 93.62 106 CYS A CA 1
ATOM 843 C C . CYS A 1 106 ? 2.080 -6.872 -12.812 1.00 93.62 106 CYS A C 1
ATOM 845 O O . CYS A 1 106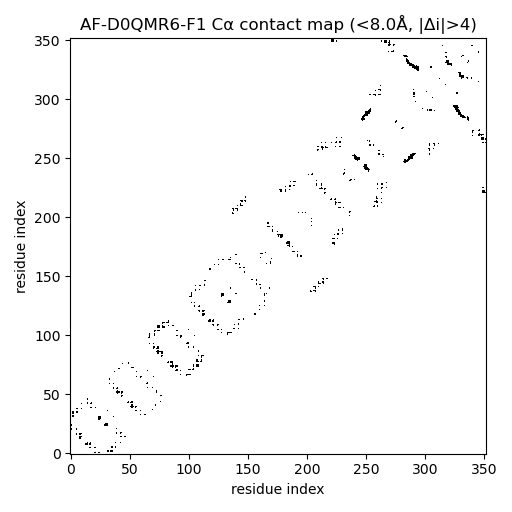 ? 1.073 -6.240 -13.130 1.00 93.62 106 CYS A O 1
ATOM 847 N N . ASN A 1 107 ? 2.583 -6.823 -11.574 1.00 92.06 107 ASN A N 1
ATOM 848 C CA . ASN A 1 107 ? 1.986 -6.039 -10.488 1.00 92.06 107 ASN A CA 1
ATOM 849 C C . ASN A 1 107 ? 2.005 -4.532 -10.771 1.00 92.06 107 ASN A C 1
ATOM 851 O O . ASN A 1 107 ? 1.035 -3.842 -10.450 1.00 92.06 107 ASN A O 1
ATOM 855 N N . SER A 1 108 ? 3.066 -4.014 -11.393 1.00 91.88 108 SER A N 1
ATOM 856 C CA . SER A 1 108 ? 3.146 -2.601 -11.772 1.00 91.88 108 SER A CA 1
ATOM 857 C C . SER A 1 108 ? 2.099 -2.231 -12.826 1.00 91.88 108 SER A C 1
ATOM 859 O O . SER A 1 108 ? 1.395 -1.233 -12.652 1.00 91.88 108 SER A O 1
ATOM 861 N N . LEU A 1 109 ? 1.916 -3.058 -13.864 1.00 92.69 109 LEU A N 1
ATOM 862 C CA . LEU A 1 109 ? 0.830 -2.869 -14.836 1.00 92.69 109 LEU A CA 1
ATOM 863 C C . LEU A 1 109 ? -0.549 -3.000 -14.196 1.00 92.69 109 LEU A C 1
ATOM 865 O O . LEU A 1 109 ? -1.409 -2.149 -14.416 1.00 92.69 109 LEU A O 1
ATOM 869 N N . LEU A 1 110 ? -0.750 -4.042 -13.387 1.00 91.44 110 LEU A N 1
ATOM 870 C CA . LEU A 1 110 ? -2.003 -4.279 -12.681 1.00 91.44 110 LEU A CA 1
ATOM 871 C C . LEU A 1 110 ? -2.387 -3.057 -11.840 1.00 91.44 110 LEU A C 1
ATOM 873 O O . LEU A 1 110 ? -3.496 -2.547 -11.967 1.00 91.44 110 LEU A O 1
ATOM 877 N N . SER A 1 111 ? -1.455 -2.535 -11.035 1.00 89.75 111 SER A N 1
ATOM 878 C CA . SER A 1 111 ? -1.672 -1.330 -10.227 1.00 89.75 111 SER A CA 1
ATOM 879 C C . SER A 1 111 ? -2.087 -0.135 -11.085 1.00 89.75 111 SER A C 1
ATOM 881 O O . SER A 1 111 ? -3.009 0.598 -10.724 1.00 89.75 111 SER A O 1
ATOM 883 N N . ALA A 1 112 ? -1.428 0.059 -12.226 1.00 90.81 112 ALA A N 1
ATOM 884 C CA . ALA A 1 112 ? -1.693 1.182 -13.107 1.00 90.81 112 ALA A CA 1
ATOM 885 C C . ALA A 1 112 ? -3.079 1.072 -13.781 1.00 90.81 112 ALA A C 1
ATOM 887 O O . ALA A 1 112 ? -3.818 2.056 -13.824 1.00 90.81 112 ALA A O 1
ATOM 888 N N . PHE A 1 113 ? -3.491 -0.127 -14.211 1.00 90.38 113 PHE A N 1
ATOM 889 C CA . PHE A 1 113 ? -4.837 -0.368 -14.746 1.00 90.38 113 PHE A CA 1
ATOM 890 C C . PHE A 1 113 ? -5.942 -0.186 -13.712 1.00 90.38 113 PHE A C 1
ATOM 892 O O . PHE A 1 113 ? -6.949 0.459 -14.010 1.00 90.38 113 PHE A O 1
ATOM 899 N N . LEU A 1 114 ? -5.752 -0.722 -12.503 1.00 86.56 114 LEU A N 1
ATOM 900 C CA . LEU A 1 114 ? -6.726 -0.606 -11.418 1.00 86.56 114 LEU A CA 1
ATOM 901 C C . LEU A 1 114 ? -6.966 0.865 -11.047 1.00 86.56 114 LEU A C 1
ATOM 903 O O . LEU A 1 114 ? -8.113 1.284 -10.934 1.00 86.56 114 LEU A O 1
ATOM 907 N N . LYS A 1 115 ? -5.907 1.684 -10.970 1.00 83.88 115 LYS A N 1
ATOM 908 C CA . LYS A 1 115 ? -6.020 3.132 -10.701 1.00 83.88 115 LYS A CA 1
ATOM 909 C C . LYS A 1 115 ? -6.785 3.908 -11.776 1.00 83.88 115 LYS A C 1
ATOM 911 O O . LYS A 1 115 ? -7.378 4.936 -11.466 1.00 83.88 115 LYS A O 1
ATOM 916 N N . LEU A 1 116 ? -6.766 3.442 -13.027 1.00 85.81 116 LEU A N 1
ATOM 917 C CA . LEU A 1 116 ? -7.520 4.042 -14.133 1.00 85.81 116 LEU A CA 1
ATOM 918 C C . LEU A 1 116 ? -8.888 3.382 -14.362 1.00 85.81 116 LEU A C 1
ATOM 920 O O . LEU A 1 116 ? -9.530 3.666 -15.372 1.00 85.81 116 LEU A O 1
ATOM 924 N N . ASN A 1 117 ? -9.339 2.491 -13.470 1.00 84.69 117 ASN A N 1
ATOM 925 C CA . ASN A 1 117 ? -10.570 1.707 -13.630 1.00 84.69 117 ASN A CA 1
ATOM 926 C C . ASN A 1 117 ? -10.621 0.894 -14.946 1.00 84.69 117 ASN A C 1
ATOM 928 O O . ASN A 1 117 ? -11.695 0.570 -15.456 1.00 84.69 117 ASN A O 1
ATOM 932 N N . ARG A 1 118 ? -9.461 0.533 -15.516 1.00 86.94 118 ARG A N 1
ATOM 933 C CA . ARG A 1 118 ? -9.335 -0.292 -16.733 1.00 86.94 118 ARG A CA 1
ATOM 934 C C . ARG A 1 118 ? -9.369 -1.779 -16.374 1.00 86.94 118 ARG A C 1
ATOM 936 O O . ARG A 1 118 ? -8.412 -2.521 -16.584 1.00 86.94 118 ARG A O 1
ATOM 943 N N . PHE A 1 119 ? -10.480 -2.226 -15.794 1.00 84.44 119 PHE A N 1
ATOM 944 C CA . PHE A 1 119 ? -10.561 -3.550 -15.172 1.00 84.44 119 PHE A CA 1
ATOM 945 C C . PHE A 1 119 ? -10.410 -4.729 -16.141 1.00 84.44 119 PHE A C 1
ATOM 947 O O . PHE A 1 119 ? -9.868 -5.764 -15.763 1.00 84.44 119 PHE A O 1
ATOM 954 N N . GLN A 1 120 ? -10.855 -4.579 -17.390 1.00 85.25 120 GLN A N 1
ATOM 955 C CA . GLN A 1 120 ? -10.694 -5.627 -18.400 1.00 85.25 120 GLN A CA 1
ATOM 956 C C . GLN A 1 120 ? -9.214 -5.874 -18.729 1.00 85.25 120 GLN A C 1
ATOM 958 O O . GLN A 1 120 ? -8.805 -7.014 -18.945 1.00 85.25 120 GLN A O 1
ATOM 963 N N . ASP A 1 121 ? -8.404 -4.815 -18.714 1.00 89.00 121 ASP A N 1
ATOM 964 C CA . ASP A 1 121 ? -6.962 -4.913 -18.926 1.00 89.00 121 ASP A CA 1
ATOM 965 C C . ASP A 1 121 ? -6.254 -5.475 -17.684 1.00 89.00 121 ASP A C 1
ATOM 967 O O . ASP A 1 121 ? -5.367 -6.316 -17.792 1.00 89.00 121 ASP A O 1
ATOM 971 N N . ALA A 1 122 ? -6.696 -5.095 -16.481 1.00 88.31 122 ALA A N 1
ATOM 972 C CA . ALA A 1 122 ? -6.236 -5.726 -15.240 1.00 88.31 122 ALA A CA 1
ATOM 973 C C . ALA A 1 122 ? -6.503 -7.247 -15.233 1.00 88.31 122 ALA A C 1
ATOM 975 O O . ALA A 1 122 ? -5.641 -8.035 -14.838 1.00 88.31 122 ALA A O 1
ATOM 976 N N . TYR A 1 123 ? -7.678 -7.662 -15.718 1.00 85.81 123 TYR A N 1
ATOM 977 C CA . TYR A 1 123 ? -8.055 -9.067 -15.867 1.00 85.81 123 TYR A CA 1
ATOM 978 C C . TYR A 1 123 ? -7.151 -9.809 -16.852 1.00 85.81 123 TYR A C 1
ATOM 980 O O . TYR A 1 123 ? -6.664 -10.896 -16.538 1.00 85.81 123 TYR A O 1
ATOM 988 N N . SER A 1 124 ? -6.870 -9.215 -18.015 1.00 88.19 124 SER A N 1
ATOM 989 C CA . SER A 1 124 ? -6.006 -9.840 -19.020 1.00 88.19 124 SER A CA 1
ATOM 990 C C . SER A 1 124 ? -4.563 -9.997 -18.528 1.00 88.19 124 SER A C 1
ATOM 992 O O . SER A 1 124 ? -3.965 -11.049 -18.748 1.00 88.19 124 SER A O 1
ATOM 994 N N . VAL A 1 125 ? -4.022 -9.021 -17.785 1.00 90.06 125 VAL A N 1
ATOM 995 C CA . VAL A 1 125 ? -2.695 -9.137 -17.150 1.00 90.06 125 VAL A CA 1
ATOM 996 C C . VAL A 1 125 ? -2.644 -10.321 -16.188 1.00 90.06 125 VAL A C 1
ATOM 998 O O . VAL A 1 125 ? -1.692 -11.097 -16.236 1.00 90.06 125 VAL A O 1
ATOM 1001 N N . LEU A 1 126 ? -3.665 -10.497 -15.345 1.00 87.81 126 LEU A N 1
ATOM 1002 C CA . LEU A 1 126 ? -3.719 -11.603 -14.387 1.00 87.81 126 LEU A CA 1
ATOM 1003 C C . LEU A 1 126 ? -3.880 -12.966 -15.064 1.00 87.81 126 LEU A C 1
ATOM 1005 O O . LEU A 1 126 ? -3.215 -13.925 -14.677 1.00 87.81 126 LEU A O 1
ATOM 1009 N N . GLN A 1 127 ? -4.704 -13.060 -16.107 1.00 87.06 127 GLN A N 1
ATOM 1010 C CA . GLN A 1 127 ? -4.806 -14.289 -16.895 1.00 87.06 127 GLN A CA 1
ATOM 1011 C C . GLN A 1 127 ? -3.486 -14.640 -17.580 1.00 87.06 127 GLN A C 1
ATOM 1013 O O . GLN A 1 127 ? -3.063 -15.792 -17.526 1.00 87.06 127 GLN A O 1
ATOM 1018 N N . ASN A 1 128 ? -2.816 -13.657 -18.184 1.00 87.81 128 ASN A N 1
ATOM 1019 C CA . ASN A 1 128 ? -1.521 -13.860 -18.829 1.00 87.81 128 ASN A CA 1
ATOM 1020 C C . ASN A 1 128 ? -0.454 -14.288 -17.819 1.00 87.81 128 ASN A C 1
ATOM 1022 O O . ASN A 1 128 ? 0.324 -15.195 -18.103 1.00 87.81 128 ASN A O 1
ATOM 1026 N N . MET A 1 129 ? -0.455 -13.683 -16.630 1.00 90.25 129 MET A N 1
ATOM 1027 C CA . MET A 1 129 ? 0.422 -14.057 -15.524 1.00 90.25 129 MET A CA 1
ATOM 1028 C C . MET A 1 129 ? 0.264 -15.546 -15.172 1.00 90.25 129 MET A C 1
ATOM 1030 O O . MET A 1 129 ? 1.243 -16.291 -15.174 1.00 90.25 129 MET A O 1
ATOM 1034 N N . LEU A 1 130 ? -0.973 -16.009 -14.970 1.00 88.50 130 LEU A N 1
ATOM 1035 C CA . LEU A 1 130 ? -1.259 -17.413 -14.662 1.00 88.50 130 LEU A CA 1
ATOM 1036 C C . LEU A 1 130 ? -0.944 -18.355 -15.831 1.00 88.50 130 LEU A C 1
ATOM 1038 O O . LEU A 1 130 ? -0.386 -19.429 -15.620 1.00 88.50 130 LEU A O 1
ATOM 1042 N N . ALA A 1 131 ? -1.258 -17.952 -17.064 1.00 88.50 131 ALA A N 1
ATOM 1043 C CA . ALA A 1 131 ? -0.968 -18.736 -18.265 1.00 88.50 131 ALA A CA 1
ATOM 1044 C C . ALA A 1 131 ? 0.540 -18.944 -18.481 1.00 88.50 131 ALA A C 1
ATOM 1046 O O . ALA A 1 131 ? 0.950 -19.956 -19.044 1.00 88.50 131 ALA A O 1
ATOM 1047 N N . GLN A 1 132 ? 1.365 -18.012 -18.002 1.00 87.31 132 GLN A N 1
ATOM 1048 C CA . GLN A 1 132 ? 2.825 -18.109 -18.020 1.00 87.31 132 GLN A CA 1
ATOM 1049 C C . GLN A 1 132 ? 3.394 -18.861 -16.803 1.00 87.31 132 GLN A C 1
ATOM 1051 O O . GLN A 1 132 ? 4.609 -18.973 -16.664 1.00 87.31 132 GLN A O 1
ATOM 1056 N N . GLY A 1 133 ? 2.539 -19.387 -15.920 1.00 87.19 133 GLY A N 1
ATOM 1057 C CA . GLY A 1 133 ? 2.953 -20.105 -14.713 1.00 87.19 133 GLY A CA 1
ATOM 1058 C C . GLY A 1 133 ? 3.479 -19.199 -13.597 1.00 87.19 133 GLY A C 1
ATOM 1059 O O . GLY A 1 133 ? 4.067 -19.697 -12.637 1.00 87.19 133 GLY A O 1
ATOM 1060 N N . LEU A 1 134 ? 3.279 -17.881 -13.695 1.00 89.19 134 LEU A N 1
ATOM 1061 C CA . LEU A 1 134 ? 3.630 -16.949 -12.630 1.00 89.19 134 LEU A CA 1
ATOM 1062 C C . LEU A 1 134 ? 2.581 -17.027 -11.518 1.00 89.19 134 LEU A C 1
ATOM 1064 O O . LEU A 1 134 ? 1.379 -16.959 -11.771 1.00 89.19 134 LEU A O 1
ATOM 1068 N N . VAL A 1 135 ? 3.045 -17.125 -10.274 1.00 85.31 135 VAL A N 1
ATOM 1069 C CA . VAL A 1 135 ? 2.179 -17.183 -9.092 1.00 85.31 135 VAL A CA 1
ATOM 1070 C C . VAL A 1 135 ? 1.943 -15.762 -8.562 1.00 85.31 135 VAL A C 1
ATOM 1072 O O . VAL A 1 135 ? 2.915 -15.087 -8.212 1.00 85.31 135 VAL A O 1
ATOM 1075 N N . PRO A 1 136 ? 0.685 -15.283 -8.496 1.00 86.44 136 PRO A N 1
ATOM 1076 C CA . PRO A 1 136 ? 0.326 -14.017 -7.856 1.00 86.44 136 PRO A CA 1
ATOM 1077 C C . PRO A 1 136 ? 0.903 -13.898 -6.444 1.00 86.44 136 PRO A C 1
ATOM 1079 O O . PRO A 1 136 ? 0.717 -14.793 -5.620 1.00 86.44 136 PRO A O 1
ATOM 1082 N N . SER A 1 137 ? 1.596 -12.793 -6.165 1.00 85.25 137 SER A N 1
ATOM 1083 C CA . SER A 1 137 ? 2.213 -12.542 -4.859 1.00 85.25 137 SER A CA 1
ATOM 1084 C C . SER A 1 137 ? 1.247 -11.844 -3.910 1.00 85.25 137 SER A C 1
ATOM 1086 O O . SER A 1 137 ? 0.219 -11.313 -4.334 1.00 85.25 137 SER A O 1
ATOM 1088 N N . LEU A 1 138 ? 1.602 -11.756 -2.623 1.00 81.62 138 LEU A N 1
ATOM 1089 C CA . LEU A 1 138 ? 0.807 -11.028 -1.632 1.00 81.62 138 LEU A CA 1
ATOM 1090 C C . LEU A 1 138 ? 0.520 -9.579 -2.064 1.00 81.62 138 LEU A C 1
ATOM 1092 O O . LEU A 1 138 ? -0.583 -9.072 -1.874 1.00 81.62 138 LEU A O 1
ATOM 1096 N N . GLN A 1 139 ? 1.481 -8.944 -2.739 1.00 85.06 139 GLN A N 1
ATOM 1097 C CA . GLN A 1 139 ? 1.320 -7.615 -3.326 1.00 85.06 139 GLN A CA 1
ATOM 1098 C C . GLN A 1 139 ? 0.225 -7.571 -4.405 1.00 85.06 139 GLN A C 1
ATOM 1100 O O . GLN A 1 139 ? -0.534 -6.605 -4.447 1.00 85.06 139 GLN A O 1
ATOM 1105 N N . THR A 1 140 ? 0.110 -8.600 -5.251 1.00 85.38 140 THR A N 1
ATOM 1106 C CA . THR A 1 140 ? -0.951 -8.703 -6.267 1.00 85.38 140 THR A CA 1
ATOM 1107 C C . THR A 1 140 ? -2.334 -8.642 -5.610 1.00 85.38 140 THR A C 1
ATOM 1109 O O . THR A 1 140 ? -3.212 -7.912 -6.067 1.00 85.38 140 THR A O 1
ATOM 1112 N N . TYR A 1 141 ? -2.512 -9.344 -4.489 1.00 80.94 141 TYR A N 1
ATOM 1113 C CA . TYR A 1 141 ? -3.765 -9.351 -3.727 1.00 80.94 141 TYR A CA 1
ATOM 1114 C C . TYR A 1 141 ? -4.056 -8.032 -3.039 1.00 80.94 141 TYR A C 1
ATOM 1116 O O . TYR A 1 141 ? -5.186 -7.553 -3.104 1.00 80.94 141 TYR A O 1
ATOM 1124 N N . TH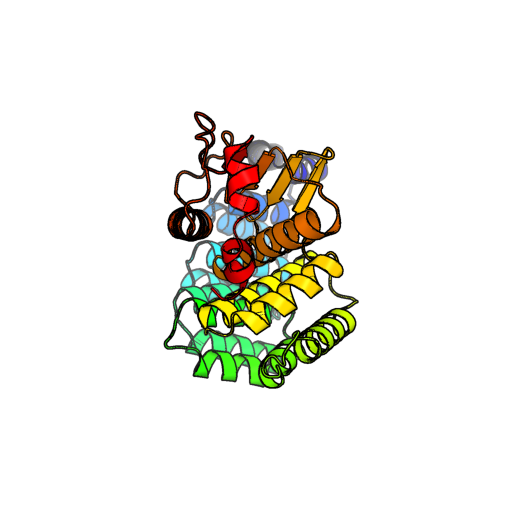R A 1 142 ? -3.043 -7.427 -2.421 1.00 83.94 142 THR A N 1
ATOM 1125 C CA . THR A 1 142 ? -3.165 -6.094 -1.827 1.00 83.94 142 THR A CA 1
ATOM 1126 C C . THR A 1 142 ? -3.684 -5.093 -2.862 1.00 83.94 142 THR A C 1
ATOM 1128 O O . THR A 1 142 ? -4.625 -4.362 -2.575 1.00 83.94 142 THR A O 1
ATOM 1131 N N . LEU A 1 143 ? -3.154 -5.112 -4.093 1.00 85.62 143 LEU A N 1
ATOM 1132 C CA . LEU A 1 143 ? -3.622 -4.241 -5.180 1.00 85.62 143 LEU A CA 1
ATOM 1133 C C . LEU A 1 143 ? -5.098 -4.474 -5.537 1.00 85.62 143 LEU A C 1
ATOM 1135 O O . LEU A 1 143 ? -5.847 -3.509 -5.698 1.00 85.62 143 LEU A O 1
ATOM 1139 N N . LEU A 1 144 ? -5.520 -5.736 -5.648 1.00 83.19 144 LEU A N 1
ATOM 1140 C CA . LEU A 1 144 ? -6.909 -6.086 -5.957 1.00 83.19 144 LEU A CA 1
ATOM 1141 C C . LEU A 1 144 ? -7.874 -5.635 -4.854 1.00 83.19 144 LEU A C 1
ATOM 1143 O O . LEU A 1 144 ? -8.923 -5.067 -5.161 1.00 83.19 144 LEU A O 1
ATOM 1147 N N . LEU A 1 145 ? -7.509 -5.841 -3.586 1.00 79.38 145 LEU A N 1
ATOM 1148 C CA . LEU A 1 145 ? -8.334 -5.451 -2.443 1.00 79.38 145 LEU A CA 1
ATOM 1149 C C . LEU A 1 145 ? -8.432 -3.942 -2.281 1.00 79.38 145 LEU A C 1
ATOM 1151 O O . LEU A 1 145 ? -9.539 -3.429 -2.141 1.00 79.38 145 LEU A O 1
ATOM 1155 N N . SER A 1 146 ? -7.314 -3.222 -2.381 1.00 78.88 146 SER A N 1
ATOM 1156 C CA . SER A 1 146 ? -7.330 -1.757 -2.340 1.00 78.88 146 SER A CA 1
ATOM 1157 C C . SER A 1 146 ? -8.182 -1.155 -3.462 1.00 78.88 146 SER A C 1
ATOM 1159 O O . SER A 1 146 ? -8.796 -0.115 -3.284 1.00 78.88 146 SER A O 1
ATOM 1161 N N . CYS A 1 147 ? -8.290 -1.815 -4.618 1.00 78.25 147 CYS A N 1
ATOM 1162 C CA . CYS A 1 147 ? -9.184 -1.349 -5.675 1.00 78.25 147 CYS A CA 1
ATOM 1163 C C . CYS A 1 147 ? -10.675 -1.593 -5.361 1.00 78.25 147 CYS A C 1
ATOM 1165 O O . CYS A 1 147 ? -11.523 -0.780 -5.730 1.00 78.25 147 CYS A O 1
ATOM 1167 N N . CYS A 1 148 ? -11.012 -2.667 -4.632 1.00 72.38 148 CYS A N 1
ATOM 1168 C CA . CYS A 1 148 ? -12.389 -2.913 -4.182 1.00 72.38 148 CYS A CA 1
ATOM 1169 C C . CYS A 1 148 ? -12.911 -1.791 -3.280 1.00 72.38 148 CYS A C 1
ATOM 1171 O O . CYS A 1 148 ? -14.112 -1.525 -3.259 1.00 72.38 148 CYS A O 1
ATOM 1173 N N . THR A 1 149 ? -12.020 -1.173 -2.504 1.00 68.88 149 THR A N 1
ATOM 1174 C CA . THR A 1 149 ? -12.391 -0.191 -1.487 1.00 68.88 149 THR A CA 1
ATOM 1175 C C . THR A 1 149 ? -12.600 1.216 -2.027 1.00 68.88 149 THR A C 1
ATOM 1177 O O . THR A 1 149 ? -13.330 1.989 -1.409 1.00 68.88 149 THR A O 1
ATOM 1180 N N . ASP A 1 150 ? -12.007 1.544 -3.173 1.00 66.12 150 ASP A N 1
ATOM 1181 C CA . ASP A 1 150 ? -12.105 2.874 -3.782 1.00 66.12 150 ASP A CA 1
ATOM 1182 C C . ASP A 1 150 ? -13.257 2.984 -4.799 1.00 66.12 150 ASP A C 1
ATOM 1184 O O . ASP A 1 150 ? -13.725 4.084 -5.099 1.00 66.12 150 ASP A O 1
ATOM 1188 N N . ALA A 1 151 ? -13.770 1.855 -5.297 1.00 58.03 151 ALA A N 1
ATOM 1189 C CA . ALA A 1 151 ? -14.850 1.816 -6.274 1.00 58.03 151 ALA A CA 1
ATOM 1190 C C . ALA A 1 151 ? -15.968 0.854 -5.828 1.00 58.03 151 ALA A C 1
ATOM 1192 O O . ALA A 1 151 ? -15.961 -0.339 -6.127 1.00 58.03 151 ALA A O 1
ATOM 1193 N N . HIS A 1 152 ? -17.000 1.396 -5.165 1.00 55.78 152 HIS A N 1
ATOM 1194 C CA . HIS A 1 152 ? -18.208 0.659 -4.746 1.00 55.78 152 HIS A CA 1
ATOM 1195 C C . HIS A 1 152 ? -18.911 -0.122 -5.887 1.00 55.78 152 HIS A C 1
ATOM 1197 O O . HIS A 1 152 ? -19.741 -0.986 -5.616 1.00 55.78 152 HIS A O 1
ATOM 1203 N N . ALA A 1 153 ? -18.584 0.151 -7.158 1.00 50.97 153 ALA A N 1
ATOM 1204 C CA . ALA A 1 153 ? -19.173 -0.474 -8.344 1.00 50.97 153 ALA A CA 1
ATOM 1205 C C . ALA A 1 153 ? -18.398 -1.691 -8.907 1.00 50.97 153 ALA A C 1
ATOM 1207 O O . ALA A 1 153 ? -18.897 -2.346 -9.820 1.00 50.97 153 ALA A O 1
ATOM 1208 N N . SER A 1 154 ? -17.208 -2.026 -8.392 1.00 57.16 154 SER A N 1
ATOM 1209 C CA . SER A 1 154 ? -16.308 -3.048 -8.977 1.00 57.16 154 SER A CA 1
ATOM 1210 C C . SER A 1 154 ? -16.051 -4.270 -8.089 1.00 57.16 154 SER A C 1
ATOM 1212 O O . SER A 1 154 ? -15.287 -5.156 -8.473 1.00 57.16 154 SER A O 1
ATOM 1214 N N . MET A 1 155 ? -16.747 -4.376 -6.952 1.00 61.12 155 MET A N 1
ATOM 1215 C CA . MET A 1 155 ? -16.631 -5.493 -6.004 1.00 61.12 155 MET A CA 1
ATOM 1216 C C . MET A 1 155 ? -16.755 -6.867 -6.681 1.00 61.12 155 MET A C 1
ATOM 1218 O O . MET A 1 155 ? -15.919 -7.743 -6.481 1.00 61.12 155 MET A O 1
ATOM 1222 N N . GLY A 1 156 ? -17.764 -7.046 -7.542 1.00 64.38 156 GLY A N 1
ATOM 1223 C CA . GLY A 1 156 ? -18.003 -8.322 -8.225 1.00 64.38 156 GLY A CA 1
ATOM 1224 C C . GLY A 1 156 ? -16.852 -8.744 -9.142 1.00 64.38 156 GLY A C 1
ATOM 1225 O O . GLY A 1 156 ? -16.500 -9.922 -9.181 1.00 64.38 156 GLY A O 1
ATOM 1226 N N . LEU A 1 157 ? -16.222 -7.789 -9.831 1.00 64.00 157 LEU A N 1
ATOM 1227 C CA . LEU A 1 157 ? -15.128 -8.077 -10.756 1.00 64.00 157 LEU A CA 1
ATOM 1228 C C . LEU A 1 157 ? -13.811 -8.309 -10.011 1.00 64.00 157 LEU A C 1
ATOM 1230 O O . LEU A 1 157 ? -13.072 -9.228 -10.342 1.00 64.00 157 LEU A O 1
ATOM 1234 N N . CYS A 1 158 ? -13.535 -7.543 -8.955 1.00 64.94 158 CYS A N 1
ATOM 1235 C CA . CYS A 1 158 ? -12.366 -7.781 -8.114 1.00 64.94 158 CYS A CA 1
ATOM 1236 C C . CYS A 1 158 ? -12.458 -9.115 -7.356 1.00 64.94 158 CYS A C 1
ATOM 1238 O O . CYS A 1 158 ? -11.455 -9.815 -7.246 1.00 64.94 158 CYS A O 1
ATOM 1240 N N . CYS A 1 159 ? -13.649 -9.534 -6.917 1.00 66.75 159 CYS A N 1
ATOM 1241 C CA . CYS A 1 159 ? -13.862 -10.876 -6.369 1.00 66.75 159 CYS A CA 1
ATOM 1242 C C . CYS A 1 159 ? -13.597 -11.976 -7.406 1.00 66.75 159 CYS A C 1
ATOM 1244 O O . CYS A 1 159 ? -12.951 -12.968 -7.077 1.00 66.75 159 CYS A O 1
ATOM 1246 N N . GLN A 1 160 ? -14.023 -11.788 -8.661 1.00 68.38 160 GLN A N 1
ATOM 1247 C CA . GLN A 1 160 ? -13.677 -12.701 -9.759 1.00 68.38 160 GLN A CA 1
ATOM 1248 C C . GLN A 1 160 ? -12.165 -12.739 -10.012 1.00 68.38 160 GLN A C 1
ATOM 1250 O O . GLN A 1 160 ? -11.604 -13.818 -10.188 1.00 68.38 160 GLN A O 1
ATOM 1255 N N . LEU A 1 161 ? -11.496 -11.582 -9.984 1.00 68.00 161 LEU A N 1
ATOM 1256 C CA . LEU A 1 161 ? -10.043 -11.490 -10.125 1.00 68.00 161 LEU A CA 1
ATOM 1257 C C . LEU A 1 161 ? -9.322 -12.243 -9.005 1.00 68.00 161 LEU A C 1
ATOM 1259 O O . LEU A 1 161 ? -8.411 -13.010 -9.291 1.00 68.00 161 LEU A O 1
ATOM 1263 N N . MET A 1 162 ? -9.760 -12.090 -7.754 1.00 71.81 162 MET A N 1
ATOM 1264 C CA . MET A 1 162 ? -9.186 -12.810 -6.611 1.00 71.81 162 MET A CA 1
ATOM 1265 C C . MET A 1 162 ? -9.468 -14.321 -6.642 1.00 71.81 162 MET A C 1
ATOM 1267 O O . MET A 1 162 ? -8.649 -15.105 -6.163 1.00 71.81 162 MET A O 1
ATOM 1271 N N . ALA A 1 163 ? -10.604 -14.742 -7.206 1.00 72.12 163 ALA A N 1
ATOM 1272 C CA . ALA A 1 163 ? -10.969 -16.155 -7.301 1.00 72.12 163 ALA A CA 1
ATOM 1273 C C . ALA A 1 163 ? -10.059 -16.930 -8.263 1.00 72.12 163 ALA A C 1
ATOM 1275 O O . ALA A 1 163 ? -9.668 -18.059 -7.975 1.00 72.12 163 ALA A O 1
ATOM 1276 N N . ILE A 1 164 ? -9.680 -16.317 -9.388 1.00 71.56 164 ILE A N 1
ATOM 1277 C CA . ILE A 1 164 ? -8.820 -16.948 -10.405 1.00 71.56 164 ILE A CA 1
ATOM 1278 C C . ILE A 1 164 ? -7.407 -17.188 -9.860 1.00 71.56 164 ILE A C 1
ATOM 1280 O O . ILE A 1 164 ? -6.729 -18.136 -10.247 1.00 71.56 164 ILE A O 1
ATOM 1284 N N . THR A 1 165 ? -6.958 -16.347 -8.938 1.00 70.44 165 THR A N 1
ATOM 1285 C CA . THR A 1 165 ? -5.572 -16.347 -8.485 1.00 70.44 165 THR A CA 1
ATOM 1286 C C . THR A 1 165 ? -5.321 -17.328 -7.319 1.00 70.44 165 THR A C 1
ATOM 1288 O O . THR A 1 165 ? -4.169 -17.671 -7.056 1.00 70.44 165 THR A O 1
ATOM 1291 N N . GLY A 1 166 ? -6.372 -17.833 -6.652 1.00 67.31 166 GLY A N 1
ATOM 1292 C CA . GLY A 1 166 ? -6.320 -19.028 -5.787 1.00 67.31 166 GLY A CA 1
ATOM 1293 C C . GLY A 1 166 ? -5.569 -18.906 -4.450 1.00 67.31 166 GLY A C 1
ATOM 1294 O O . GLY A 1 166 ? -5.254 -19.917 -3.828 1.00 67.31 166 GLY A O 1
ATOM 1295 N N . HIS A 1 167 ? -5.247 -17.699 -3.988 1.00 69.88 167 HIS A N 1
ATOM 1296 C CA . HIS A 1 167 ? -4.411 -17.499 -2.796 1.00 69.88 167 HIS A CA 1
ATOM 1297 C C . HIS A 1 167 ? -5.174 -17.562 -1.470 1.00 69.88 167 HIS A C 1
ATOM 1299 O O . HIS A 1 167 ? -6.353 -17.195 -1.406 1.00 69.88 167 HIS A O 1
ATOM 1305 N N . PRO A 1 168 ? -4.465 -17.897 -0.373 1.00 68.06 168 PRO A N 1
ATOM 1306 C CA . PRO A 1 168 ? -4.965 -17.834 0.994 1.00 68.06 168 PRO A CA 1
ATOM 1307 C C . PRO A 1 168 ? -5.798 -16.609 1.369 1.00 68.06 168 PRO A C 1
ATOM 1309 O O . PRO A 1 168 ? -6.787 -16.751 2.069 1.00 68.06 168 PRO A O 1
ATOM 1312 N N . ALA A 1 169 ? -5.425 -15.413 0.908 1.00 69.88 169 ALA A N 1
ATOM 1313 C CA . ALA A 1 169 ? -6.144 -14.170 1.211 1.00 69.88 169 ALA A CA 1
ATOM 1314 C C . ALA A 1 169 ? -7.564 -14.139 0.618 1.00 69.88 169 ALA A C 1
ATOM 1316 O O . ALA A 1 169 ? -8.482 -13.627 1.254 1.00 69.88 169 ALA A O 1
ATOM 1317 N N . HIS A 1 170 ? -7.761 -14.717 -0.574 1.00 73.31 170 HIS A N 1
ATOM 1318 C CA . HIS A 1 170 ? -9.098 -14.858 -1.150 1.00 73.31 170 HIS A CA 1
ATOM 1319 C C . HIS A 1 170 ? -9.948 -15.809 -0.302 1.00 73.31 170 HIS A C 1
ATOM 1321 O O . HIS A 1 170 ? -11.079 -15.483 0.044 1.00 73.31 170 HIS A O 1
ATOM 1327 N N . MET A 1 171 ? -9.368 -16.943 0.105 1.00 75.50 171 MET A N 1
ATOM 1328 C CA . MET A 1 171 ? -10.026 -17.901 0.999 1.00 75.50 171 MET A CA 1
ATOM 1329 C C . MET A 1 171 ? -10.312 -17.284 2.374 1.00 75.50 171 MET A C 1
ATOM 1331 O O . MET A 1 171 ? -11.381 -17.498 2.930 1.00 75.50 171 MET A O 1
ATOM 1335 N N . PHE A 1 172 ? -9.395 -16.473 2.902 1.00 82.88 172 PHE A N 1
ATOM 1336 C CA . PHE A 1 172 ? -9.573 -15.765 4.164 1.00 82.88 172 PHE A CA 1
ATOM 1337 C C . PHE A 1 172 ? -10.820 -14.876 4.133 1.00 82.88 172 PHE A C 1
ATOM 1339 O O . PHE A 1 172 ? -11.628 -14.958 5.049 1.00 82.88 172 PHE A O 1
ATOM 1346 N N . LEU A 1 173 ? -11.009 -14.082 3.076 1.00 80.38 173 LEU A N 1
ATOM 1347 C CA . LEU A 1 173 ? -12.190 -13.225 2.946 1.00 80.38 173 LEU A CA 1
ATOM 1348 C C . LEU A 1 173 ? -13.464 -14.014 2.638 1.00 80.38 173 LEU A C 1
ATOM 1350 O O . LEU A 1 173 ? -14.512 -13.704 3.190 1.00 80.38 173 LEU A O 1
ATOM 1354 N N . LEU A 1 174 ? -13.380 -15.033 1.778 1.00 79.81 174 LEU A N 1
ATOM 1355 C CA . LEU A 1 174 ? -14.531 -15.854 1.396 1.00 79.81 174 LEU A CA 1
ATOM 1356 C C . LEU A 1 174 ? -15.111 -16.636 2.583 1.00 79.81 174 LEU A C 1
ATOM 1358 O O . LEU A 1 174 ? -16.321 -16.816 2.665 1.00 79.81 174 LEU A O 1
ATOM 1362 N N . TYR A 1 175 ? -14.244 -17.099 3.485 1.00 84.12 175 TYR A N 1
ATOM 1363 C CA . TYR A 1 175 ? -14.611 -17.869 4.673 1.00 84.12 175 TYR A CA 1
ATOM 1364 C C . TYR A 1 175 ? -14.492 -17.056 5.965 1.00 84.12 175 TYR A C 1
ATOM 1366 O O . TYR A 1 175 ? -14.375 -17.645 7.038 1.00 84.12 175 TYR A O 1
ATOM 1374 N N . LEU A 1 176 ? -14.488 -15.721 5.883 1.00 88.12 176 LEU A N 1
ATOM 1375 C CA . LEU A 1 176 ? -14.520 -14.877 7.072 1.00 88.12 176 LEU A CA 1
ATOM 1376 C C . LEU A 1 176 ? -15.863 -15.101 7.795 1.00 88.12 176 LEU A C 1
ATOM 1378 O O . LEU A 1 176 ? -16.906 -14.866 7.183 1.00 88.12 176 LEU A O 1
ATOM 1382 N N . PRO A 1 177 ? -15.867 -15.577 9.053 1.00 89.38 177 PRO A N 1
ATOM 1383 C CA . PRO A 1 177 ? -17.108 -15.783 9.786 1.00 89.38 177 PRO A CA 1
ATOM 1384 C C . PRO A 1 177 ? -17.686 -14.450 10.272 1.00 89.38 177 PRO A C 1
ATOM 1386 O O . PRO A 1 177 ? -16.936 -13.512 10.551 1.00 89.38 177 PRO A O 1
ATOM 1389 N N . ASP A 1 178 ? -19.007 -14.399 10.447 1.00 87.94 178 ASP A N 1
ATOM 1390 C CA . ASP A 1 178 ? -19.664 -13.294 11.150 1.00 87.94 178 ASP A CA 1
ATOM 1391 C C . ASP A 1 178 ? -19.157 -13.220 12.598 1.00 87.94 178 ASP A C 1
ATOM 1393 O O . ASP A 1 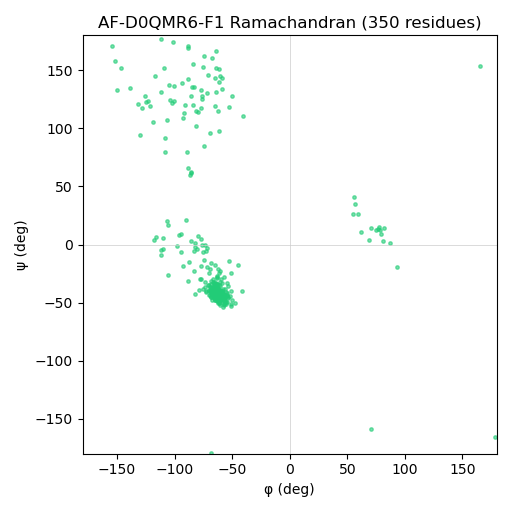178 ? -18.979 -14.250 13.258 1.00 87.94 178 ASP A O 1
ATOM 1397 N N . ALA A 1 179 ? -18.931 -12.013 13.116 1.00 88.50 179 ALA A N 1
ATOM 1398 C CA . ALA A 1 179 ? -18.449 -11.834 14.479 1.00 88.50 179 ALA A CA 1
ATOM 1399 C C . ALA A 1 179 ? -19.439 -12.367 15.534 1.00 88.50 179 ALA A C 1
ATOM 1401 O O . ALA A 1 179 ? -20.523 -11.820 15.747 1.00 88.50 179 ALA A O 1
ATOM 1402 N N . GLU A 1 180 ? -19.028 -13.401 16.272 1.00 89.88 180 GLU A N 1
ATOM 1403 C CA . GLU A 1 180 ? -19.735 -13.848 17.476 1.00 89.88 180 GLU A CA 1
ATOM 1404 C C . GLU A 1 180 ? -19.495 -12.883 18.654 1.00 89.88 180 GLU A C 1
ATOM 1406 O O . GLU A 1 180 ? -18.519 -12.124 18.646 1.00 89.88 180 GLU A O 1
ATOM 1411 N N . PRO A 1 181 ? -20.325 -12.907 19.719 1.00 84.69 181 PRO A N 1
ATOM 1412 C CA . PRO A 1 181 ? -20.061 -12.140 20.931 1.00 84.69 181 PRO A CA 1
ATOM 1413 C C . PRO A 1 181 ? -18.651 -12.412 21.468 1.00 84.69 181 PRO A C 1
ATOM 1415 O O . PRO A 1 181 ? -18.305 -13.532 21.833 1.00 84.69 181 PRO A O 1
ATOM 1418 N N . GLY A 1 182 ? -17.828 -11.368 21.513 1.00 83.50 182 GLY A N 1
ATOM 1419 C CA . GLY A 1 182 ? -16.428 -11.469 21.915 1.00 83.50 182 GLY A CA 1
ATOM 1420 C C . GLY A 1 182 ? -15.448 -11.663 20.758 1.00 83.50 182 GLY A C 1
ATOM 1421 O O . GLY A 1 182 ? -14.292 -11.313 20.956 1.00 83.50 182 GLY A O 1
ATOM 1422 N N . GLY A 1 183 ? -15.875 -12.109 19.572 1.00 89.81 183 GLY A N 1
ATOM 1423 C CA . GLY A 1 183 ? -15.095 -12.092 18.324 1.00 89.81 183 GLY A CA 1
ATOM 1424 C C . GLY A 1 183 ? -14.030 -13.177 18.160 1.00 89.81 183 GLY A C 1
ATOM 1425 O O . GLY A 1 183 ? -13.138 -13.029 17.325 1.00 89.81 183 GLY A O 1
ATOM 1426 N N . GLU A 1 184 ? -14.056 -14.242 18.968 1.00 93.62 184 GLU A N 1
ATOM 1427 C CA . GLU A 1 184 ? -12.956 -15.217 18.995 1.00 93.62 184 GLU A CA 1
ATOM 1428 C C . GLU A 1 184 ? -12.850 -16.045 17.712 1.00 93.62 184 GLU A C 1
ATOM 1430 O O . GLU A 1 184 ? -11.744 -16.302 17.246 1.00 93.62 184 GLU A O 1
ATOM 1435 N N . ASN A 1 185 ? -13.979 -16.354 17.074 1.00 93.81 185 ASN A N 1
ATOM 1436 C CA . ASN A 1 185 ? -14.022 -17.016 15.771 1.00 93.81 185 ASN A CA 1
ATOM 1437 C C . ASN A 1 185 ? -13.278 -16.216 14.678 1.00 93.81 185 ASN A C 1
ATOM 1439 O O . ASN A 1 185 ? -12.469 -16.774 13.934 1.00 93.81 185 ASN A O 1
ATOM 1443 N N . VAL A 1 186 ? -13.480 -14.894 14.623 1.00 94.69 186 VAL A N 1
ATOM 1444 C CA . VAL A 1 186 ? -12.766 -13.994 13.703 1.00 94.69 186 VAL A CA 1
ATOM 1445 C C . VAL A 1 186 ? -11.282 -13.919 14.066 1.00 94.69 186 VAL A C 1
ATOM 1447 O O . VAL A 1 186 ? -10.426 -13.955 13.177 1.00 94.69 186 VAL A O 1
ATOM 1450 N N . ARG A 1 187 ? -10.946 -13.847 15.363 1.00 95.44 187 ARG A N 1
ATOM 1451 C CA . ARG A 1 187 ? -9.542 -13.816 15.803 1.00 95.44 187 ARG A CA 1
ATOM 1452 C C . ARG A 1 187 ? -8.801 -15.112 15.481 1.00 95.44 187 ARG A C 1
ATOM 1454 O O . ARG A 1 187 ? -7.652 -15.045 15.045 1.00 95.44 187 ARG A O 1
ATOM 1461 N N . ASP A 1 188 ? -9.434 -16.266 15.671 1.00 94.12 188 ASP A N 1
ATOM 1462 C CA . ASP A 1 188 ? -8.889 -17.583 15.325 1.00 94.12 188 ASP A CA 1
ATOM 1463 C C . ASP A 1 188 ? -8.591 -17.663 13.827 1.00 94.12 188 ASP A C 1
ATOM 1465 O O . ASP A 1 188 ? -7.481 -18.028 13.430 1.00 94.12 188 ASP A O 1
ATOM 1469 N N . HIS A 1 189 ? -9.546 -17.226 13.001 1.00 93.31 189 HIS A N 1
ATOM 1470 C CA . HIS A 1 189 ? -9.402 -17.174 11.548 1.00 93.31 189 HIS A CA 1
ATOM 1471 C C . HIS A 1 189 ? -8.260 -16.247 11.106 1.00 93.31 189 HIS A C 1
ATOM 1473 O O . HIS A 1 189 ? -7.423 -16.622 10.282 1.00 93.31 189 HIS A O 1
ATOM 1479 N N . ALA A 1 190 ? -8.154 -15.058 11.710 1.00 93.75 190 ALA A N 1
ATOM 1480 C CA . ALA A 1 190 ? -7.066 -14.113 11.453 1.00 93.75 190 ALA A CA 1
ATOM 1481 C C . ALA A 1 190 ? -5.695 -14.654 11.890 1.00 93.75 190 ALA A C 1
ATOM 1483 O O . ALA A 1 190 ? -4.701 -14.478 11.178 1.00 93.75 190 ALA A O 1
ATOM 1484 N N . ARG A 1 191 ? -5.625 -15.339 13.040 1.00 95.12 191 ARG A N 1
ATOM 1485 C CA . ARG A 1 191 ? -4.394 -15.982 13.526 1.00 95.12 191 ARG A CA 1
ATOM 1486 C C . ARG A 1 191 ? -3.945 -17.080 12.570 1.00 95.12 191 ARG A C 1
ATOM 1488 O O . ARG A 1 191 ? -2.784 -17.069 12.166 1.00 95.12 191 ARG A O 1
ATOM 1495 N N . TYR A 1 192 ? -4.863 -17.950 12.153 1.00 91.62 192 TYR A N 1
ATOM 1496 C CA . TYR A 1 192 ? -4.582 -19.001 11.178 1.00 91.62 192 TYR A CA 1
ATOM 1497 C C . TYR A 1 192 ? -4.046 -18.426 9.862 1.00 91.62 192 TYR A C 1
ATOM 1499 O O . TYR A 1 192 ? -3.013 -18.871 9.367 1.00 91.62 192 TYR A O 1
ATOM 1507 N N . PHE A 1 193 ? -4.684 -17.381 9.332 1.00 90.69 193 PHE A N 1
ATOM 1508 C CA . PHE A 1 193 ? -4.240 -16.726 8.103 1.00 90.69 193 PHE A CA 1
ATOM 1509 C C . PHE A 1 193 ? -2.821 -16.142 8.206 1.00 90.69 193 PHE A C 1
ATOM 1511 O O . PHE A 1 193 ? -1.993 -16.372 7.322 1.00 90.69 193 PHE A O 1
ATOM 1518 N N . LEU A 1 194 ? -2.501 -15.440 9.298 1.00 91.38 194 LEU A N 1
ATOM 1519 C CA . LEU A 1 194 ? -1.152 -14.909 9.529 1.00 91.38 194 LEU A CA 1
ATOM 1520 C C . LEU A 1 194 ? -0.104 -16.015 9.710 1.00 91.38 194 LEU A C 1
ATOM 1522 O O . LEU A 1 194 ? 1.030 -15.854 9.253 1.00 91.38 194 LEU A O 1
ATOM 1526 N N . ASP A 1 195 ? -0.478 -17.130 10.340 1.00 91.00 195 ASP A N 1
ATOM 1527 C CA . ASP A 1 195 ? 0.403 -18.283 10.536 1.00 91.00 195 ASP A CA 1
ATOM 1528 C C . ASP A 1 195 ? 0.662 -19.027 9.214 1.00 91.00 195 ASP A C 1
ATOM 1530 O O . ASP A 1 195 ? 1.789 -19.455 8.955 1.00 91.00 195 ASP A O 1
ATOM 1534 N N . MET A 1 196 ? -0.319 -19.098 8.307 1.00 87.56 196 MET A N 1
ATOM 1535 C CA . MET A 1 196 ? -0.089 -19.616 6.952 1.00 87.56 196 MET A CA 1
ATOM 1536 C C . MET A 1 196 ? 0.905 -18.759 6.159 1.00 87.56 196 MET A C 1
ATOM 1538 O O . MET A 1 196 ? 1.698 -19.298 5.393 1.00 87.56 196 MET A O 1
ATOM 1542 N N . MET A 1 197 ? 0.917 -17.442 6.375 1.00 86.56 197 MET A N 1
ATOM 1543 C CA . MET A 1 197 ? 1.844 -16.512 5.719 1.00 86.56 197 MET A CA 1
ATOM 1544 C C . MET A 1 197 ? 3.152 -16.308 6.501 1.00 86.56 197 MET A C 1
ATOM 1546 O O . MET A 1 197 ? 3.822 -15.293 6.326 1.00 86.56 197 MET A O 1
ATOM 1550 N N . HIS A 1 198 ? 3.549 -17.223 7.391 1.00 87.12 198 HIS A N 1
ATOM 1551 C CA . HIS A 1 198 ? 4.717 -17.035 8.263 1.00 87.12 198 HIS A CA 1
ATOM 1552 C C . HIS A 1 198 ? 6.021 -16.709 7.508 1.00 87.12 198 HIS A C 1
ATOM 1554 O O . HIS A 1 198 ? 6.800 -15.906 8.025 1.00 87.12 198 HIS A O 1
ATOM 1560 N N . SER A 1 199 ? 6.222 -17.244 6.298 1.00 87.69 199 SER A N 1
ATOM 1561 C CA . SER A 1 199 ? 7.395 -16.995 5.443 1.00 87.69 199 SER A CA 1
ATOM 1562 C C . SER A 1 199 ? 7.442 -15.602 4.808 1.00 87.69 199 SER A C 1
ATOM 1564 O O . SER A 1 199 ? 8.515 -15.172 4.391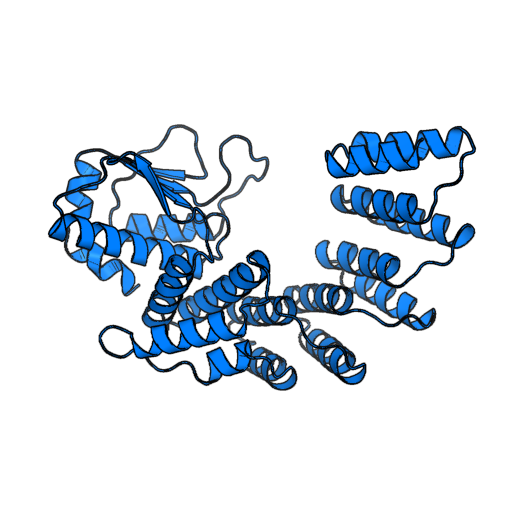 1.00 87.69 199 SER A O 1
ATOM 1566 N N . GLU A 1 200 ? 6.310 -14.901 4.735 1.00 87.38 200 GLU A N 1
ATOM 1567 C CA . GLU A 1 200 ? 6.232 -13.571 4.131 1.00 87.38 200 GLU A CA 1
ATOM 1568 C C . GLU A 1 200 ? 6.920 -12.525 5.012 1.00 87.38 200 GLU A C 1
ATOM 1570 O O . GLU A 1 200 ? 6.873 -12.573 6.254 1.00 87.38 200 GLU A O 1
ATOM 1575 N N . ASP A 1 201 ? 7.539 -11.539 4.366 1.00 88.94 201 ASP A N 1
ATOM 1576 C CA . ASP A 1 201 ? 8.144 -10.424 5.072 1.00 88.94 201 ASP A CA 1
ATOM 1577 C C . ASP A 1 201 ? 7.073 -9.551 5.752 1.00 88.94 201 ASP A C 1
ATOM 1579 O O . ASP A 1 201 ? 5.875 -9.570 5.446 1.00 88.94 201 ASP A O 1
ATOM 1583 N N . ARG A 1 202 ? 7.513 -8.771 6.738 1.00 89.19 202 ARG A N 1
ATOM 1584 C CA . ARG A 1 202 ? 6.610 -7.969 7.567 1.00 89.19 202 ARG A CA 1
ATOM 1585 C C . ARG A 1 202 ? 5.899 -6.868 6.782 1.00 89.19 202 ARG A C 1
ATOM 1587 O O . ARG A 1 202 ? 4.769 -6.533 7.122 1.00 89.19 202 ARG A O 1
ATOM 1594 N N . GLU A 1 203 ? 6.550 -6.268 5.791 1.00 87.31 203 GLU A N 1
ATOM 1595 C CA . GLU A 1 203 ? 5.951 -5.197 4.995 1.00 87.31 203 GLU A CA 1
ATOM 1596 C C . GLU A 1 203 ? 4.836 -5.742 4.101 1.00 87.31 203 GLU A C 1
ATOM 1598 O O . GLU A 1 203 ? 3.759 -5.144 4.056 1.00 87.31 203 GLU A O 1
ATOM 1603 N N . SER A 1 204 ? 5.038 -6.921 3.514 1.00 85.81 204 SER A N 1
ATOM 1604 C CA . SER A 1 204 ? 4.009 -7.639 2.761 1.00 85.81 204 SER A CA 1
ATOM 1605 C C . SER A 1 204 ? 2.823 -8.040 3.655 1.00 85.81 204 SER A C 1
ATOM 1607 O O . SER A 1 204 ? 1.673 -7.747 3.312 1.00 85.81 204 SER A O 1
ATOM 1609 N N . LYS A 1 205 ? 3.075 -8.591 4.858 1.00 90.06 205 LYS A N 1
ATOM 1610 C CA . LYS A 1 205 ? 2.026 -8.873 5.867 1.00 90.06 205 LYS A CA 1
ATOM 1611 C C . LYS A 1 205 ? 1.257 -7.617 6.278 1.00 90.06 205 LYS A C 1
ATOM 1613 O O . LYS A 1 205 ? 0.036 -7.645 6.390 1.00 90.06 205 LYS A O 1
ATOM 1618 N N . ARG A 1 206 ? 1.957 -6.502 6.498 1.00 91.31 206 ARG A N 1
ATOM 1619 C CA . ARG A 1 206 ? 1.331 -5.216 6.828 1.00 91.31 206 ARG A CA 1
ATOM 1620 C C . ARG A 1 206 ? 0.437 -4.733 5.691 1.00 91.31 206 ARG A C 1
ATOM 1622 O O . ARG A 1 206 ? -0.675 -4.306 5.963 1.00 91.31 206 ARG A O 1
ATOM 1629 N N . GLY A 1 207 ? 0.906 -4.822 4.446 1.00 88.62 207 GLY A N 1
ATOM 1630 C CA . GLY A 1 207 ? 0.143 -4.404 3.271 1.00 88.62 207 GLY A CA 1
ATOM 1631 C C . GLY A 1 207 ? -1.174 -5.164 3.118 1.00 88.62 207 GLY A C 1
ATOM 1632 O O . GLY A 1 207 ? -2.214 -4.534 2.948 1.00 88.62 207 GLY A O 1
ATOM 1633 N N . ILE A 1 208 ? -1.151 -6.497 3.238 1.00 87.25 208 ILE A N 1
ATOM 1634 C CA . ILE A 1 208 ? -2.384 -7.286 3.103 1.00 87.25 208 ILE A CA 1
ATOM 1635 C C . ILE A 1 208 ? -3.354 -7.045 4.260 1.00 87.25 208 ILE A C 1
ATOM 1637 O O . ILE A 1 208 ? -4.549 -6.895 4.022 1.00 87.25 208 ILE A O 1
ATOM 1641 N N . MET A 1 209 ? -2.860 -6.967 5.502 1.00 92.31 209 MET A N 1
ATOM 1642 C CA . MET A 1 209 ? -3.723 -6.730 6.663 1.00 92.31 209 MET A CA 1
ATOM 1643 C C . MET A 1 209 ? -4.363 -5.348 6.592 1.00 92.31 209 MET A C 1
ATOM 1645 O O . MET A 1 209 ? -5.541 -5.210 6.902 1.00 92.31 209 MET A O 1
ATOM 1649 N N . ASP A 1 210 ? -3.623 -4.349 6.113 1.00 92.44 210 ASP A N 1
ATOM 1650 C CA . ASP A 1 210 ? -4.140 -2.999 5.921 1.00 92.44 210 ASP A CA 1
ATOM 1651 C C . ASP A 1 210 ? -5.252 -2.975 4.866 1.00 92.44 210 ASP A C 1
ATOM 1653 O O . ASP A 1 210 ? -6.317 -2.415 5.107 1.00 92.44 210 ASP A O 1
ATOM 1657 N N . ALA A 1 211 ? -5.059 -3.661 3.736 1.00 89.25 211 ALA A N 1
ATOM 1658 C CA . ALA A 1 211 ? -6.084 -3.755 2.698 1.00 89.25 211 ALA A CA 1
ATOM 1659 C C . ALA A 1 211 ? -7.339 -4.511 3.169 1.00 89.25 211 ALA A C 1
ATOM 1661 O O . ALA A 1 211 ? -8.456 -4.095 2.870 1.00 89.25 211 ALA A O 1
ATOM 1662 N N . VAL A 1 212 ? -7.170 -5.600 3.926 1.00 89.38 212 VAL A N 1
ATOM 1663 C CA . VAL A 1 212 ? -8.276 -6.389 4.495 1.00 89.38 212 VAL A CA 1
ATOM 1664 C C . VAL A 1 212 ? -9.079 -5.576 5.512 1.00 89.38 212 VAL A C 1
ATOM 1666 O O . VAL A 1 212 ? -10.306 -5.563 5.452 1.00 89.38 212 VAL A O 1
ATOM 1669 N N . ILE A 1 213 ? -8.412 -4.892 6.444 1.00 92.50 213 ILE A N 1
ATOM 1670 C CA . ILE A 1 213 ? -9.092 -4.113 7.487 1.00 92.50 213 ILE A CA 1
ATOM 1671 C C . ILE A 1 213 ? -9.824 -2.917 6.861 1.00 92.50 213 ILE A C 1
ATOM 1673 O O . ILE A 1 213 ? -10.985 -2.682 7.194 1.00 92.50 213 ILE A O 1
ATOM 1677 N N . ASP A 1 214 ? -9.201 -2.206 5.913 1.00 91.00 214 ASP A N 1
ATOM 1678 C CA . ASP A 1 214 ? -9.848 -1.114 5.165 1.00 91.00 214 ASP A CA 1
ATOM 1679 C C . ASP A 1 214 ? -11.095 -1.594 4.425 1.00 91.00 214 ASP A C 1
ATOM 1681 O O . ASP A 1 214 ? -12.143 -0.946 4.464 1.00 91.00 214 ASP A O 1
ATOM 1685 N N . PHE A 1 215 ? -10.990 -2.762 3.789 1.00 87.38 215 PHE A N 1
ATOM 1686 C CA . PHE A 1 215 ? -12.082 -3.391 3.065 1.00 87.38 215 PHE A CA 1
ATOM 1687 C C . PHE A 1 215 ? -13.279 -3.696 3.951 1.00 87.38 215 PHE A C 1
ATOM 1689 O O . PHE A 1 215 ? -14.404 -3.312 3.622 1.00 87.38 215 PHE A O 1
ATOM 1696 N N . LEU A 1 216 ? -13.045 -4.354 5.082 1.00 88.56 216 LEU A N 1
ATOM 1697 C CA . LEU A 1 216 ? -14.107 -4.712 6.015 1.00 88.56 216 LEU A CA 1
ATOM 1698 C C . LEU A 1 216 ? -14.733 -3.462 6.635 1.00 88.56 216 LEU A C 1
ATOM 1700 O O . LEU A 1 216 ? -15.958 -3.342 6.659 1.00 88.56 216 LEU A O 1
ATOM 1704 N N . HIS A 1 217 ? -13.906 -2.483 7.013 1.00 90.94 217 HIS A N 1
ATOM 1705 C CA . HIS A 1 217 ? -14.371 -1.204 7.540 1.00 90.94 217 HIS A CA 1
ATOM 1706 C C . HIS A 1 217 ? -15.317 -0.493 6.559 1.00 90.94 217 HIS A C 1
ATOM 1708 O O . HIS A 1 217 ? -16.438 -0.126 6.923 1.00 90.94 217 HIS A O 1
ATOM 1714 N N . LYS A 1 218 ? -14.900 -0.333 5.296 1.00 86.81 218 LYS A N 1
ATOM 1715 C CA . LYS A 1 218 ? -15.701 0.330 4.251 1.00 86.81 218 LYS A CA 1
ATOM 1716 C C . LYS A 1 218 ? -16.925 -0.483 3.820 1.00 86.81 218 LYS A C 1
ATOM 1718 O O . LYS A 1 218 ? -17.908 0.102 3.373 1.00 86.81 218 LYS A O 1
ATOM 1723 N N . SER A 1 219 ? -16.891 -1.805 3.991 1.00 84.12 219 SER A N 1
ATOM 1724 C CA . SER A 1 219 ? -18.032 -2.699 3.741 1.00 84.12 219 SER A CA 1
ATOM 1725 C C . SER A 1 219 ? -19.043 -2.733 4.896 1.00 84.12 219 SER A C 1
ATOM 1727 O O . SER A 1 219 ? -20.083 -3.372 4.775 1.00 84.12 219 SER A O 1
ATOM 1729 N N . GLY A 1 220 ? -18.767 -2.043 6.010 1.00 87.19 220 GLY A N 1
ATOM 1730 C CA . GLY A 1 220 ? -19.635 -2.003 7.191 1.00 87.19 220 GLY A CA 1
ATOM 1731 C C . GLY A 1 220 ? -19.413 -3.139 8.198 1.00 87.19 220 GLY A C 1
ATOM 1732 O O . GLY A 1 220 ? -20.076 -3.150 9.231 1.00 87.19 220 GLY A O 1
ATOM 1733 N N . LEU A 1 221 ? -18.456 -4.038 7.946 1.00 89.12 221 LEU A N 1
ATOM 1734 C CA . LEU A 1 221 ? -18.047 -5.147 8.823 1.00 89.12 221 LEU A CA 1
ATOM 1735 C C . LEU A 1 221 ? -16.997 -4.668 9.839 1.00 89.12 221 LEU A C 1
ATOM 1737 O O . LEU A 1 221 ? -15.819 -5.033 9.803 1.00 89.12 221 LEU A O 1
ATOM 1741 N N . LYS A 1 222 ? -17.404 -3.723 10.690 1.00 91.06 222 LYS A N 1
ATOM 1742 C CA . LYS A 1 222 ? -16.482 -2.957 11.549 1.00 91.06 222 LYS A CA 1
ATOM 1743 C C . LYS A 1 222 ? -15.999 -3.746 12.763 1.00 91.06 222 LYS A C 1
ATOM 1745 O O . LYS A 1 222 ? -14.870 -3.545 13.215 1.00 91.06 222 LYS A O 1
ATOM 1750 N N . GLU A 1 223 ? -16.819 -4.673 13.255 1.00 91.81 223 GLU A N 1
ATOM 1751 C CA . GLU A 1 223 ? -16.423 -5.580 14.332 1.00 91.81 223 GLU A CA 1
ATOM 1752 C C . GLU A 1 223 ? -15.335 -6.543 13.859 1.00 91.81 223 GLU A C 1
ATOM 1754 O O . GLU A 1 223 ? -14.283 -6.648 14.491 1.00 91.81 223 GLU A O 1
ATOM 1759 N N . GLU A 1 224 ? -15.535 -7.162 12.698 1.00 93.50 224 GLU A N 1
ATOM 1760 C CA . GLU A 1 224 ? -14.581 -8.065 12.066 1.00 93.50 224 GLU A CA 1
ATOM 1761 C C . GLU A 1 224 ? -13.255 -7.347 11.788 1.00 93.50 224 GLU A C 1
ATOM 1763 O O . GLU A 1 224 ? -12.189 -7.839 12.170 1.00 93.50 224 GLU A O 1
ATOM 1768 N N . ALA A 1 225 ? -13.319 -6.143 11.204 1.00 94.00 225 ALA A N 1
ATOM 1769 C CA . ALA A 1 225 ? -12.154 -5.284 10.987 1.00 94.00 225 ALA A CA 1
ATOM 1770 C C . ALA A 1 225 ? -11.385 -5.030 12.297 1.00 94.00 225 ALA A C 1
ATOM 1772 O O . ALA A 1 225 ? -10.155 -5.119 12.345 1.00 94.00 225 ALA A O 1
ATOM 1773 N N . GLY A 1 226 ? -12.118 -4.756 13.378 1.00 94.19 226 GLY A N 1
ATOM 1774 C CA . GLY A 1 226 ? -11.576 -4.524 14.708 1.00 94.19 226 GLY A CA 1
ATOM 1775 C C . GLY A 1 226 ? -10.870 -5.732 15.320 1.00 94.19 226 GLY A C 1
ATOM 1776 O O . GLY A 1 226 ? -9.762 -5.595 15.842 1.00 94.19 226 GLY A O 1
ATOM 1777 N N . PHE A 1 227 ? -11.466 -6.921 15.233 1.00 95.19 227 PHE A N 1
ATOM 1778 C CA . PHE A 1 227 ? -10.854 -8.155 15.735 1.00 95.19 227 PHE A CA 1
ATOM 1779 C C . PHE A 1 227 ? -9.609 -8.552 14.937 1.00 95.19 227 PHE A C 1
ATOM 1781 O O . PHE A 1 227 ? -8.601 -8.960 15.517 1.00 95.19 227 PHE A O 1
ATOM 1788 N N . ILE A 1 228 ? -9.638 -8.367 13.616 1.00 95.12 228 ILE A N 1
ATOM 1789 C CA . ILE A 1 228 ? -8.480 -8.598 12.744 1.00 95.12 228 ILE A CA 1
ATOM 1790 C C . ILE A 1 228 ? -7.347 -7.618 13.079 1.00 95.12 228 ILE A C 1
ATOM 1792 O O . ILE A 1 228 ? -6.188 -8.033 13.170 1.00 95.12 228 ILE A O 1
ATOM 1796 N N . TRP A 1 229 ? -7.666 -6.342 13.328 1.00 95.25 229 TRP A N 1
ATOM 1797 C CA . TRP A 1 229 ? -6.702 -5.347 13.805 1.00 95.25 229 TRP A CA 1
ATOM 1798 C C . TRP A 1 229 ? -6.039 -5.769 15.124 1.00 95.25 229 TRP A C 1
ATOM 1800 O O . TRP A 1 229 ? -4.812 -5.728 15.233 1.00 95.25 229 TRP A O 1
ATOM 1810 N N . GLU A 1 230 ? -6.823 -6.209 16.113 1.00 93.88 230 GLU A N 1
ATOM 1811 C CA . GLU A 1 230 ? -6.305 -6.659 17.413 1.00 93.88 230 GLU A CA 1
ATOM 1812 C C . GLU A 1 230 ? -5.290 -7.802 17.249 1.00 93.88 230 GLU A C 1
ATOM 1814 O O . GLU A 1 230 ? -4.202 -7.756 17.831 1.00 93.88 230 GLU A O 1
ATOM 1819 N N . VAL A 1 231 ? -5.599 -8.792 16.406 1.00 95.69 231 VAL A N 1
ATOM 1820 C CA . VAL A 1 231 ? -4.683 -9.902 16.102 1.00 95.69 231 VAL A CA 1
ATOM 1821 C C . VAL A 1 231 ? -3.424 -9.412 15.384 1.00 95.69 231 VAL A C 1
ATOM 1823 O O . VAL A 1 231 ? -2.315 -9.822 15.738 1.00 95.69 231 VAL A O 1
ATOM 1826 N N . ALA A 1 232 ? -3.560 -8.516 14.403 1.00 94.50 232 ALA A N 1
ATOM 1827 C CA . ALA A 1 232 ? -2.425 -7.954 13.673 1.00 94.50 232 ALA A CA 1
ATOM 1828 C C . ALA A 1 232 ? -1.475 -7.173 14.597 1.00 94.50 232 ALA A C 1
ATOM 1830 O O . ALA A 1 232 ? -0.250 -7.293 14.485 1.00 94.50 232 ALA A O 1
ATOM 1831 N N . ALA A 1 233 ? -2.031 -6.401 15.535 1.00 92.25 233 ALA A N 1
ATOM 1832 C CA . ALA A 1 233 ? -1.272 -5.681 16.550 1.00 92.25 233 ALA A CA 1
ATOM 1833 C C . ALA A 1 233 ? -0.534 -6.651 17.492 1.00 92.25 233 ALA A C 1
ATOM 1835 O O . ALA A 1 233 ? 0.668 -6.495 17.705 1.00 92.25 233 ALA A O 1
ATOM 1836 N N . GLN A 1 234 ? -1.208 -7.702 17.979 1.00 92.38 234 GLN A N 1
ATOM 1837 C CA . GLN A 1 234 ? -0.607 -8.728 18.846 1.00 92.38 234 GLN A CA 1
ATOM 1838 C C . GLN A 1 234 ? 0.520 -9.513 18.157 1.00 92.38 234 GLN A C 1
ATOM 1840 O O . GLN A 1 234 ? 1.547 -9.795 18.770 1.00 92.38 234 GLN A O 1
ATOM 1845 N N . LYS A 1 235 ? 0.362 -9.839 16.868 1.00 92.38 235 LYS A N 1
ATOM 1846 C CA . LYS A 1 235 ? 1.380 -10.524 16.048 1.00 92.38 235 LYS A CA 1
ATOM 1847 C C . LYS A 1 235 ? 2.482 -9.576 15.541 1.00 92.38 235 LYS A C 1
ATOM 1849 O O . LYS A 1 235 ? 3.319 -9.993 14.744 1.00 92.38 235 LYS A O 1
ATOM 1854 N N . ASN A 1 236 ? 2.507 -8.319 16.001 1.00 91.31 236 ASN A N 1
ATOM 1855 C CA . ASN A 1 236 ? 3.506 -7.304 15.650 1.00 91.31 236 ASN A CA 1
ATOM 1856 C C . ASN A 1 236 ? 3.613 -7.031 14.132 1.00 91.31 236 ASN A C 1
ATOM 1858 O O . ASN A 1 236 ? 4.694 -6.758 13.601 1.00 91.31 236 ASN A O 1
ATOM 1862 N N . VAL A 1 237 ? 2.481 -7.098 13.421 1.00 92.19 237 VAL A N 1
ATOM 1863 C CA . VAL A 1 237 ? 2.395 -6.733 11.996 1.00 92.19 237 VAL A CA 1
ATOM 1864 C C . VAL A 1 237 ? 2.612 -5.227 11.814 1.00 92.19 237 VAL A C 1
ATOM 1866 O O . VAL A 1 237 ? 3.285 -4.799 10.875 1.00 92.19 237 VAL A O 1
ATOM 1869 N N . TYR A 1 238 ? 2.100 -4.426 12.754 1.00 90.19 238 TYR A N 1
ATOM 1870 C CA . TYR A 1 238 ? 2.260 -2.974 12.799 1.00 90.19 238 TYR A CA 1
ATOM 1871 C C . TYR A 1 238 ? 3.200 -2.575 13.942 1.00 90.19 238 TYR A C 1
ATOM 1873 O O . TYR A 1 238 ? 2.728 -2.166 15.006 1.00 90.19 238 TYR A O 1
ATOM 1881 N N . PRO A 1 239 ? 4.526 -2.686 13.752 1.00 84.75 239 PRO A N 1
ATOM 1882 C CA . PRO A 1 239 ? 5.478 -2.229 14.753 1.00 84.75 239 PRO A CA 1
ATOM 1883 C C . PRO A 1 239 ? 5.251 -0.741 15.009 1.00 84.75 239 PRO A C 1
ATOM 1885 O O . PRO A 1 239 ? 4.970 0.021 14.081 1.00 84.75 239 PRO A O 1
ATOM 1888 N N . ASP A 1 240 ? 5.411 -0.314 16.257 1.00 84.06 240 ASP A N 1
ATOM 1889 C CA . ASP A 1 240 ? 5.339 1.095 16.640 1.00 84.06 240 ASP A CA 1
ATOM 1890 C C . ASP A 1 240 ? 3.988 1.800 16.387 1.00 84.06 240 ASP A C 1
ATOM 1892 O O . ASP A 1 240 ? 3.923 3.032 16.498 1.00 84.06 240 ASP A O 1
ATOM 1896 N N . SER A 1 241 ? 2.923 1.061 16.045 1.00 85.94 241 SER A N 1
ATOM 1897 C CA . SER A 1 241 ? 1.573 1.618 15.865 1.00 85.94 241 SER A CA 1
ATOM 1898 C C . SER A 1 241 ? 1.014 2.187 17.161 1.00 85.94 241 SER A C 1
ATOM 1900 O O . SER A 1 241 ? 0.355 3.219 17.143 1.00 85.94 241 SER A O 1
ATOM 1902 N N . VAL A 1 242 ? 1.340 1.565 18.290 1.00 87.19 242 VAL A N 1
ATOM 1903 C CA . VAL A 1 242 ? 1.089 2.082 19.631 1.00 87.19 242 VAL A CA 1
ATOM 1904 C C . VAL A 1 242 ? 2.388 1.946 20.412 1.00 87.19 242 VAL A C 1
ATOM 1906 O O . VAL A 1 242 ? 2.939 0.854 20.530 1.00 87.19 242 VAL A O 1
ATOM 1909 N N . ARG A 1 243 ? 2.915 3.065 20.910 1.00 87.19 243 ARG A N 1
ATOM 1910 C CA . ARG A 1 243 ? 4.132 3.103 21.725 1.00 87.19 243 ARG A CA 1
ATOM 1911 C C . ARG A 1 243 ? 3.885 3.808 23.039 1.00 87.19 243 ARG A C 1
ATOM 1913 O O . ARG A 1 243 ? 3.476 4.967 23.051 1.00 87.19 243 ARG A O 1
ATOM 1920 N N . GLU A 1 244 ? 4.254 3.143 24.118 1.00 86.25 244 GLU A N 1
ATOM 1921 C CA . GLU A 1 244 ? 4.462 3.774 25.412 1.00 86.25 244 GLU A CA 1
ATOM 1922 C C . GLU A 1 244 ? 5.842 4.448 25.407 1.00 86.25 244 GLU A C 1
ATOM 1924 O O . GLU A 1 244 ? 6.873 3.790 25.269 1.00 86.25 244 GLU A O 1
ATOM 1929 N N . LYS A 1 245 ? 5.880 5.781 25.478 1.00 85.25 245 LYS A N 1
ATOM 1930 C CA . LYS A 1 245 ? 7.135 6.547 25.601 1.00 85.25 245 LYS A CA 1
ATOM 1931 C C . LYS A 1 245 ? 7.544 6.736 27.058 1.00 85.25 245 LYS A C 1
ATOM 1933 O O . LYS A 1 245 ? 8.732 6.830 27.352 1.00 85.25 245 LYS A O 1
ATOM 1938 N N . SER A 1 246 ? 6.558 6.825 27.941 1.00 84.19 246 SER A N 1
ATOM 1939 C CA . SER A 1 246 ? 6.690 6.767 29.395 1.00 84.19 246 SER A CA 1
ATOM 1940 C C . SER A 1 246 ? 5.368 6.270 29.981 1.00 84.19 246 SER A C 1
ATOM 1942 O O . SER A 1 246 ? 4.360 6.248 29.274 1.00 84.19 246 SER A O 1
ATOM 1944 N N . SER A 1 247 ? 5.352 5.971 31.281 1.00 80.19 247 SER A N 1
ATOM 1945 C CA . SER A 1 247 ? 4.161 5.505 32.009 1.00 80.19 247 SER A CA 1
ATOM 1946 C C . SER A 1 247 ? 2.912 6.379 31.829 1.00 80.19 247 SER A C 1
ATOM 1948 O O . SER A 1 247 ? 1.794 5.890 31.969 1.00 80.19 247 SER A O 1
ATOM 1950 N N . SER A 1 248 ? 3.079 7.665 31.498 1.00 83.81 248 SER A N 1
ATOM 1951 C CA . SER A 1 248 ? 1.987 8.616 31.268 1.00 83.81 248 SER A CA 1
ATOM 1952 C C . SER A 1 248 ? 1.927 9.193 29.845 1.00 83.81 248 SER A C 1
ATOM 1954 O O . SER A 1 248 ? 1.060 10.023 29.567 1.00 83.81 248 SER A O 1
ATOM 1956 N N . TYR A 1 249 ? 2.790 8.756 28.918 1.00 89.19 249 TYR A N 1
ATOM 1957 C CA . TYR A 1 249 ? 2.850 9.283 27.550 1.00 89.19 249 TYR A CA 1
ATOM 1958 C C . TYR A 1 249 ? 2.798 8.179 26.495 1.00 89.19 249 TYR A C 1
ATOM 1960 O O . TYR A 1 249 ? 3.728 7.384 26.344 1.00 89.19 249 TYR A O 1
ATOM 1968 N N . TRP A 1 250 ? 1.743 8.222 25.683 1.00 90.44 250 TRP A N 1
ATOM 1969 C CA . TRP A 1 250 ? 1.497 7.281 24.602 1.00 90.44 250 TRP A CA 1
ATOM 1970 C C . TRP A 1 250 ? 1.496 7.955 23.230 1.00 90.44 250 TRP A C 1
ATOM 1972 O O . TRP A 1 250 ? 1.068 9.098 23.058 1.00 90.44 250 TRP A O 1
ATOM 1982 N N . LEU A 1 251 ? 1.989 7.224 22.236 1.00 91.00 251 LEU A N 1
ATOM 1983 C CA . LEU A 1 251 ? 2.027 7.618 20.835 1.00 91.00 251 LEU A CA 1
ATOM 1984 C C . LEU A 1 251 ? 1.253 6.588 20.010 1.00 91.00 251 LEU A C 1
ATOM 1986 O O . LEU A 1 251 ? 1.652 5.428 19.959 1.00 91.00 251 LEU A O 1
ATOM 1990 N N . ILE A 1 252 ? 0.200 7.028 19.327 1.00 92.94 252 ILE A N 1
ATOM 1991 C CA . ILE A 1 252 ? -0.563 6.235 18.360 1.00 92.94 252 ILE A CA 1
ATOM 1992 C C . ILE A 1 252 ? -0.159 6.688 16.960 1.00 92.94 252 ILE A C 1
ATOM 1994 O O . ILE A 1 252 ? -0.232 7.871 16.632 1.00 92.94 252 ILE A O 1
ATOM 1998 N N . ASN A 1 253 ? 0.294 5.760 16.130 1.00 91.00 253 ASN A N 1
ATOM 1999 C CA . ASN A 1 253 ? 0.903 6.039 14.847 1.00 91.00 253 ASN A CA 1
ATOM 2000 C C . ASN A 1 253 ? 0.101 5.422 13.697 1.00 91.00 253 ASN A C 1
ATOM 2002 O O . ASN A 1 253 ? 0.165 4.220 13.464 1.00 91.00 253 ASN A O 1
ATOM 2006 N N . LEU A 1 254 ? -0.617 6.270 12.960 1.00 91.19 254 LEU A N 1
ATOM 2007 C CA . LEU A 1 254 ? -1.583 5.878 11.928 1.00 91.19 254 LEU A CA 1
ATOM 2008 C C . LEU A 1 254 ? -1.127 6.248 10.506 1.00 91.19 254 LEU A C 1
ATOM 2010 O O . LEU A 1 254 ? -1.791 5.923 9.532 1.00 91.19 254 LEU A O 1
ATOM 2014 N N . HIS A 1 255 ? 0.005 6.943 10.357 1.00 84.31 255 HIS A N 1
ATOM 2015 C CA . HIS A 1 255 ? 0.441 7.521 9.074 1.00 84.31 255 HIS A CA 1
ATOM 2016 C C . HIS A 1 255 ? 0.772 6.513 7.955 1.00 84.31 255 HIS A C 1
ATOM 2018 O O . HIS A 1 255 ? 0.869 6.923 6.802 1.00 84.31 255 HIS A O 1
ATOM 2024 N N . LEU A 1 256 ? 0.991 5.234 8.283 1.00 83.19 256 LEU A N 1
ATOM 2025 C CA . LEU A 1 256 ? 1.271 4.159 7.314 1.00 83.19 256 LEU A CA 1
ATOM 2026 C C . LEU A 1 256 ? 0.068 3.231 7.113 1.00 83.19 256 LEU A C 1
ATOM 2028 O O . LEU A 1 256 ? 0.249 2.112 6.642 1.00 83.19 256 LEU A O 1
ATOM 2032 N N . MET A 1 257 ? -1.119 3.670 7.528 1.00 90.31 257 MET A N 1
ATOM 2033 C CA . MET A 1 257 ? -2.358 2.915 7.396 1.00 90.31 257 MET A CA 1
ATOM 2034 C C . MET A 1 257 ? -3.257 3.553 6.342 1.00 90.31 257 MET A C 1
ATOM 2036 O O . MET A 1 257 ? -3.224 4.770 6.131 1.00 90.31 257 MET A O 1
ATOM 2040 N N . SER A 1 258 ? -4.085 2.732 5.709 1.00 90.06 258 SER A N 1
ATOM 2041 C CA . SER A 1 258 ? -5.262 3.186 4.965 1.00 90.06 258 SER A CA 1
ATOM 2042 C C . SER A 1 258 ? -6.286 3.857 5.885 1.00 90.06 258 SER A C 1
ATOM 2044 O O . SER A 1 258 ? -6.202 3.796 7.113 1.00 90.06 258 SER A O 1
ATOM 2046 N N . GLU A 1 259 ? -7.260 4.543 5.286 1.00 89.50 259 GLU A N 1
ATOM 2047 C CA . GLU A 1 259 ? -8.271 5.313 6.011 1.00 89.50 259 GLU A CA 1
ATOM 2048 C C . GLU A 1 259 ? -9.078 4.457 6.999 1.00 89.50 259 GLU A C 1
ATOM 2050 O O . GLU A 1 259 ? -9.122 4.783 8.187 1.00 89.50 259 GLU A O 1
ATOM 2055 N N .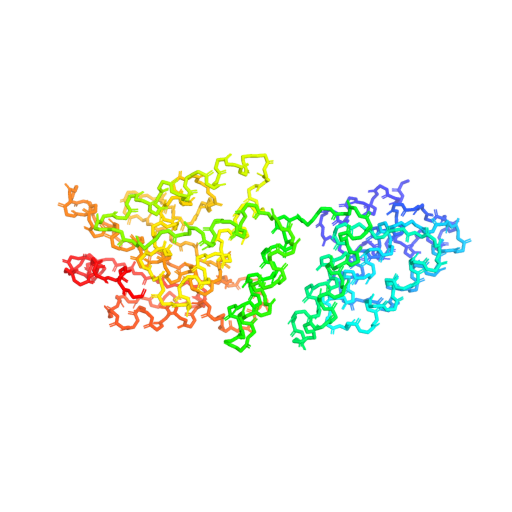 GLY A 1 260 ? -9.674 3.355 6.536 1.00 90.19 260 GLY A N 1
ATOM 2056 C CA . GLY A 1 260 ? -10.489 2.470 7.365 1.00 90.19 260 GLY A CA 1
ATOM 2057 C C . GLY A 1 260 ? -9.661 1.746 8.422 1.00 90.19 260 GLY A C 1
ATOM 2058 O O . GLY A 1 260 ? -10.091 1.625 9.573 1.00 90.19 260 GLY A O 1
ATOM 2059 N N . THR A 1 261 ? -8.431 1.354 8.082 1.00 93.50 261 THR A N 1
ATOM 2060 C CA . THR A 1 261 ? -7.494 0.765 9.049 1.00 93.50 261 THR A CA 1
ATOM 2061 C C . THR A 1 261 ? -7.113 1.760 10.136 1.00 93.50 261 THR A C 1
ATOM 2063 O O . THR A 1 261 ? -7.148 1.409 11.310 1.00 93.50 261 THR A O 1
ATOM 2066 N N . ALA A 1 262 ? -6.822 3.016 9.792 1.00 93.31 262 ALA A N 1
ATOM 2067 C CA . ALA A 1 262 ? -6.486 4.049 10.768 1.00 93.31 262 ALA A CA 1
ATOM 2068 C C . ALA A 1 262 ? -7.645 4.344 11.734 1.00 93.31 262 ALA A C 1
ATOM 2070 O O . ALA A 1 262 ? -7.419 4.480 12.939 1.00 93.31 262 ALA A O 1
ATOM 2071 N N . VAL A 1 263 ? -8.877 4.436 11.219 1.00 93.44 263 VAL A N 1
ATOM 2072 C CA . VAL A 1 263 ? -10.086 4.647 12.035 1.00 93.44 263 VAL A CA 1
ATOM 2073 C C . VAL A 1 263 ? -10.303 3.467 12.982 1.00 93.44 263 VAL A C 1
ATOM 2075 O O . VAL A 1 263 ? -10.456 3.677 14.186 1.00 93.44 263 VAL A O 1
ATOM 2078 N N . THR A 1 264 ? -10.230 2.241 12.460 1.00 95.06 264 THR A N 1
ATOM 2079 C CA . THR A 1 264 ? -10.371 0.997 13.236 1.00 95.06 264 THR A CA 1
ATOM 2080 C C . THR A 1 264 ? -9.284 0.875 14.306 1.00 95.06 264 THR A C 1
ATOM 2082 O O . THR A 1 264 ? -9.564 0.577 15.467 1.00 95.06 264 THR A O 1
ATOM 2085 N N . ALA A 1 265 ? -8.033 1.160 13.941 1.00 94.94 265 ALA A N 1
ATOM 2086 C CA . ALA A 1 265 ? -6.899 1.120 14.849 1.00 94.94 265 ALA A CA 1
ATOM 2087 C C . ALA A 1 265 ? -7.068 2.117 15.997 1.00 94.94 265 ALA A C 1
ATOM 2089 O O . ALA A 1 265 ? -6.875 1.759 17.161 1.00 94.94 265 ALA A O 1
ATOM 2090 N N . LEU A 1 266 ? -7.456 3.359 15.692 1.00 94.44 266 LEU A N 1
ATOM 2091 C CA . LEU A 1 266 ? -7.662 4.384 16.707 1.00 94.44 266 LEU A CA 1
ATOM 2092 C C . LEU A 1 266 ? -8.822 4.028 17.642 1.00 94.44 266 LEU A C 1
ATOM 2094 O O . LEU A 1 266 ? -8.657 4.108 18.859 1.00 94.44 266 LEU A O 1
ATOM 2098 N N . SER A 1 267 ? -9.971 3.622 17.096 1.00 93.81 267 SER A N 1
ATOM 2099 C CA . SER A 1 267 ? -11.157 3.307 17.896 1.00 93.81 267 SER A CA 1
ATOM 2100 C C . SER A 1 267 ? -10.909 2.137 18.850 1.00 93.81 267 SER A C 1
ATOM 2102 O O . SER A 1 267 ? -11.184 2.246 20.047 1.00 93.81 267 SER A O 1
ATOM 2104 N N . ARG A 1 268 ? -10.292 1.055 18.356 1.00 92.75 268 ARG A N 1
ATOM 2105 C CA . ARG A 1 268 ? -9.924 -0.123 19.156 1.00 92.75 268 ARG A CA 1
ATOM 2106 C C . ARG A 1 268 ? -8.866 0.205 20.205 1.00 92.75 268 ARG A C 1
ATOM 2108 O O . ARG A 1 268 ? -8.985 -0.238 21.345 1.00 92.75 268 ARG A O 1
ATOM 2115 N N . THR A 1 269 ? -7.875 1.029 19.863 1.00 91.94 269 THR A N 1
ATOM 2116 C CA . THR A 1 269 ? -6.814 1.429 20.802 1.00 91.94 269 THR A CA 1
ATOM 2117 C C . THR A 1 269 ? -7.356 2.305 21.936 1.00 91.94 269 THR A C 1
ATOM 2119 O O . THR A 1 269 ? -7.013 2.084 23.096 1.00 91.94 269 THR A O 1
ATOM 2122 N N . LEU A 1 270 ? -8.235 3.271 21.646 1.00 91.06 270 LEU A N 1
ATOM 2123 C CA . LEU A 1 270 ? -8.844 4.123 22.678 1.00 91.06 270 LEU A CA 1
ATOM 2124 C C . LEU A 1 270 ? -9.811 3.336 23.576 1.00 91.06 270 LEU A C 1
ATOM 2126 O O . LEU A 1 270 ? -9.777 3.498 24.796 1.00 91.06 270 LEU A O 1
ATOM 2130 N N . ALA A 1 271 ? -10.604 2.426 23.002 1.00 89.94 271 ALA A N 1
ATOM 2131 C CA . ALA A 1 271 ? -11.450 1.517 23.775 1.00 89.94 271 ALA A CA 1
ATOM 2132 C C . ALA A 1 271 ? -10.620 0.574 24.668 1.00 89.94 271 ALA A C 1
ATOM 2134 O O . ALA A 1 271 ? -11.026 0.248 25.786 1.00 89.94 271 ALA A O 1
ATOM 2135 N N . TRP A 1 272 ? -9.445 0.141 24.200 1.00 88.50 272 TRP A N 1
ATOM 2136 C CA . TRP A 1 272 ? -8.498 -0.622 25.009 1.00 88.50 272 TRP A CA 1
ATOM 2137 C C . TRP A 1 272 ? -7.921 0.216 26.158 1.00 88.50 272 TRP A C 1
ATOM 2139 O O . TRP A 1 272 ? -7.926 -0.258 27.293 1.00 88.50 272 TRP A O 1
ATOM 2149 N N . PHE A 1 273 ? -7.511 1.468 25.914 1.00 87.75 273 PHE A N 1
ATOM 2150 C CA . PHE A 1 273 ? -7.043 2.370 26.977 1.00 87.75 273 PHE A CA 1
ATOM 2151 C C . PHE A 1 273 ? -8.099 2.594 28.059 1.00 87.75 273 PHE A C 1
ATOM 2153 O O . PHE A 1 273 ? -7.774 2.507 29.241 1.00 87.75 273 PHE A O 1
ATOM 2160 N N . HIS A 1 274 ? -9.358 2.821 27.671 1.00 88.31 274 HIS A N 1
ATOM 2161 C CA . HIS A 1 274 ? -10.473 2.935 28.615 1.00 88.31 274 HIS A CA 1
ATOM 2162 C C . HIS A 1 274 ? -10.565 1.701 29.528 1.00 88.31 274 HIS A C 1
ATOM 2164 O O . HIS A 1 274 ? -10.588 1.827 30.752 1.00 88.31 274 HIS A O 1
ATOM 2170 N N . ARG A 1 275 ? -10.534 0.495 28.943 1.00 87.44 275 ARG A N 1
ATOM 2171 C CA . ARG A 1 275 ? -10.581 -0.766 29.701 1.00 87.44 275 ARG A CA 1
ATOM 2172 C C . ARG A 1 275 ? -9.372 -0.947 30.619 1.00 87.44 275 ARG A C 1
ATOM 2174 O O . ARG A 1 275 ? -9.544 -1.334 31.771 1.00 87.44 275 ARG A O 1
ATOM 2181 N N . GLN A 1 276 ? -8.162 -0.647 30.146 1.00 83.44 276 GLN A N 1
ATOM 2182 C CA . GLN A 1 276 ? -6.953 -0.731 30.975 1.00 83.44 276 GLN A CA 1
ATOM 2183 C C . GLN A 1 276 ? -6.996 0.233 32.157 1.00 83.44 276 GLN A C 1
ATOM 2185 O O . GLN A 1 276 ? -6.629 -0.142 33.267 1.00 83.44 276 GLN A O 1
ATOM 2190 N N . MET A 1 277 ? -7.498 1.445 31.943 1.00 84.62 277 MET A N 1
ATOM 2191 C CA . MET A 1 277 ? -7.639 2.441 32.996 1.00 84.62 277 MET A CA 1
ATOM 2192 C C . MET A 1 277 ? -8.647 2.004 34.067 1.00 84.62 277 MET A C 1
ATOM 2194 O O . MET A 1 277 ? -8.367 2.157 35.252 1.00 84.62 277 MET A O 1
ATOM 2198 N N . LEU A 1 278 ? -9.775 1.396 33.682 1.00 85.94 278 LEU A N 1
ATOM 2199 C CA . LEU A 1 278 ? -10.735 0.833 34.641 1.00 85.94 278 LEU A CA 1
ATOM 2200 C C . LEU A 1 278 ? -10.155 -0.334 35.456 1.00 85.94 278 LEU A C 1
ATOM 2202 O O . LEU A 1 278 ? -10.512 -0.504 36.619 1.00 85.94 278 LEU A O 1
ATOM 2206 N N . LEU A 1 279 ? -9.271 -1.137 34.856 1.00 85.19 279 LEU A N 1
ATOM 2207 C CA . LEU A 1 279 ? -8.670 -2.308 35.501 1.00 85.19 279 LEU A CA 1
ATOM 2208 C C . LEU A 1 279 ? -7.474 -1.960 36.396 1.00 85.19 279 LEU A C 1
ATOM 2210 O O . LEU A 1 279 ? -7.331 -2.529 37.475 1.00 85.19 279 LEU A O 1
ATOM 2214 N N . MET A 1 280 ? -6.596 -1.065 35.937 1.00 80.44 280 MET A N 1
ATOM 2215 C CA . MET A 1 280 ? -5.296 -0.794 36.564 1.00 80.44 280 MET A CA 1
ATOM 2216 C C . MET A 1 280 ? -5.197 0.598 37.199 1.00 80.44 280 MET A C 1
ATOM 2218 O O . MET A 1 280 ? -4.218 0.884 37.885 1.00 80.44 280 MET A O 1
ATOM 2222 N N . GLY A 1 281 ? -6.176 1.479 36.972 1.00 76.06 281 GLY A N 1
ATOM 2223 C CA . GLY A 1 281 ? -6.176 2.856 37.477 1.00 76.06 281 GLY A CA 1
ATOM 2224 C C . GLY A 1 281 ? -5.129 3.770 36.830 1.00 76.06 281 GLY A C 1
ATOM 2225 O O . GLY A 1 281 ? -4.995 4.925 37.232 1.00 76.06 281 GLY A O 1
ATOM 2226 N N . SER A 1 282 ? -4.373 3.285 35.841 1.00 71.94 282 SER A N 1
ATOM 2227 C CA . SER A 1 282 ? -3.391 4.077 35.105 1.00 71.94 282 SER A CA 1
ATOM 2228 C C . SER A 1 282 ? -4.072 4.842 33.970 1.00 71.94 282 SER A C 1
ATOM 2230 O O . SER A 1 282 ? -4.662 4.258 33.063 1.00 71.94 282 SER A O 1
ATOM 2232 N N . CYS A 1 283 ? -3.979 6.171 34.012 1.00 76.56 283 CYS A N 1
ATOM 2233 C CA . CYS A 1 283 ? -4.453 7.037 32.941 1.00 76.56 283 CYS A CA 1
ATOM 2234 C C . CYS A 1 283 ? -3.259 7.712 32.259 1.00 76.56 283 CYS A C 1
ATOM 2236 O O . CYS A 1 283 ? -2.417 8.291 32.953 1.00 76.56 283 CYS A O 1
ATOM 2238 N N . PRO A 1 284 ? -3.170 7.697 30.919 1.00 82.88 284 PRO A N 1
ATOM 2239 C CA . PRO A 1 284 ? -2.173 8.494 30.227 1.00 82.88 284 PRO A CA 1
ATOM 2240 C C . PRO A 1 284 ? -2.443 9.984 30.464 1.00 82.88 284 PRO A C 1
ATOM 2242 O O . PRO A 1 284 ? -3.555 10.472 30.276 1.00 82.88 284 PRO A O 1
ATOM 2245 N N . GLU A 1 285 ? -1.406 10.725 30.844 1.00 86.88 285 GLU A N 1
ATOM 2246 C CA . GLU A 1 285 ? -1.447 12.189 30.919 1.00 86.88 285 GLU A CA 1
ATOM 2247 C C . GLU A 1 285 ? -1.332 12.817 29.530 1.00 86.88 285 GLU A C 1
ATOM 2249 O O . GLU A 1 285 ? -1.654 13.992 29.350 1.00 86.88 285 GLU A O 1
ATOM 2254 N N . ARG A 1 286 ? -0.849 12.059 28.538 1.00 90.69 286 ARG A N 1
ATOM 2255 C CA . ARG A 1 286 ? -0.689 12.522 27.164 1.00 90.69 286 ARG A CA 1
ATOM 2256 C C . ARG A 1 286 ? -0.846 11.396 26.147 1.00 90.69 286 ARG A C 1
ATOM 2258 O O . ARG A 1 286 ? -0.187 10.362 26.252 1.00 90.69 286 ARG A O 1
ATOM 2265 N N . ILE A 1 287 ? -1.634 11.656 25.106 1.00 91.50 287 ILE A N 1
ATOM 2266 C CA . ILE A 1 287 ? -1.730 10.823 23.903 1.00 91.50 287 ILE A CA 1
ATOM 2267 C C . ILE A 1 287 ? -1.442 11.695 22.679 1.00 91.50 287 ILE A C 1
ATOM 2269 O O . ILE A 1 287 ? -2.133 12.684 22.433 1.00 91.50 287 ILE A O 1
ATOM 2273 N N . ASP A 1 288 ? -0.441 11.301 21.894 1.00 91.12 288 ASP A N 1
ATOM 2274 C CA . ASP A 1 288 ? -0.154 11.880 20.581 1.00 91.12 288 ASP A CA 1
ATOM 2275 C C . ASP A 1 288 ? -0.662 10.930 19.482 1.00 91.12 288 ASP A C 1
ATOM 2277 O O . ASP A 1 288 ? -0.212 9.789 19.401 1.00 91.12 288 ASP A O 1
ATOM 2281 N N . ILE A 1 289 ? -1.559 11.395 18.611 1.00 91.38 289 ILE A N 1
ATOM 2282 C CA . ILE A 1 289 ? -2.111 10.642 17.475 1.00 91.38 289 ILE A CA 1
ATOM 2283 C C . ILE A 1 289 ? -1.509 11.189 16.180 1.00 91.38 289 ILE A C 1
ATOM 2285 O O . ILE A 1 289 ? -1.855 12.279 15.718 1.00 91.38 289 ILE A O 1
ATOM 2289 N N . VAL A 1 290 ? -0.610 10.425 15.570 1.00 89.19 290 VAL A N 1
ATOM 2290 C CA . VAL A 1 290 ? 0.101 10.795 14.343 1.00 89.19 290 VAL A CA 1
ATOM 2291 C C . VAL A 1 290 ? -0.671 10.288 13.130 1.00 89.19 290 VAL A C 1
ATOM 2293 O O . VAL A 1 290 ? -0.751 9.088 12.894 1.00 89.19 290 VAL A O 1
ATOM 2296 N N . THR A 1 291 ? -1.211 11.211 12.338 1.00 85.50 291 THR A N 1
ATOM 2297 C CA . THR A 1 291 ? -2.020 10.928 11.134 1.00 85.50 291 THR A CA 1
ATOM 2298 C C . THR A 1 291 ? -1.312 11.285 9.833 1.00 85.50 291 THR A C 1
ATOM 2300 O O . THR A 1 291 ? -1.830 11.046 8.743 1.00 85.50 291 THR A O 1
ATOM 2303 N N . GLY A 1 292 ? -0.121 11.871 9.923 1.00 74.38 292 GLY A N 1
ATOM 2304 C CA . GLY A 1 292 ? 0.626 12.279 8.750 1.00 74.38 292 GLY A CA 1
ATOM 2305 C C . GLY A 1 292 ? 1.936 12.962 9.087 1.00 74.38 292 GLY A C 1
ATOM 2306 O O . GLY A 1 292 ? 2.455 12.906 10.204 1.00 74.38 292 GLY A O 1
ATOM 2307 N N . TRP A 1 293 ? 2.492 13.597 8.067 1.00 63.19 293 TRP A N 1
ATOM 2308 C CA . TRP A 1 293 ? 3.869 14.031 8.093 1.00 63.19 293 TRP A CA 1
ATOM 2309 C C . TRP A 1 293 ? 4.070 15.290 8.948 1.00 63.19 293 TRP A C 1
ATOM 2311 O O . TRP A 1 293 ? 3.385 16.296 8.780 1.00 63.19 293 TRP A O 1
ATOM 2321 N N . GLY A 1 294 ? 5.024 15.233 9.881 1.00 54.69 294 GLY A N 1
ATOM 2322 C CA . GLY A 1 294 ? 5.367 16.366 10.742 1.00 54.69 294 GLY A CA 1
ATOM 2323 C C . GLY A 1 294 ? 6.023 17.531 9.988 1.00 54.69 294 GLY A C 1
ATOM 2324 O O . GLY A 1 294 ? 6.292 17.458 8.792 1.00 54.69 294 GLY A O 1
ATOM 2325 N N . ARG A 1 295 ? 6.373 18.591 10.729 1.00 47.56 295 ARG A N 1
ATOM 2326 C CA . ARG A 1 295 ? 6.912 19.887 10.243 1.00 47.56 295 ARG A CA 1
ATOM 2327 C C . ARG A 1 295 ? 8.024 19.874 9.176 1.00 47.56 295 ARG A C 1
ATOM 2329 O O . ARG A 1 295 ? 8.282 20.918 8.593 1.00 47.56 295 ARG A O 1
ATOM 2336 N N . ARG A 1 296 ? 8.733 18.760 8.959 1.00 41.97 296 ARG A N 1
ATOM 2337 C CA . ARG A 1 296 ? 9.834 18.655 7.975 1.00 41.97 296 ARG A CA 1
ATOM 2338 C C . ARG A 1 296 ? 9.410 18.043 6.639 1.00 41.97 296 ARG A C 1
ATOM 2340 O O . ARG A 1 296 ? 10.247 17.890 5.755 1.00 41.97 296 ARG A O 1
ATOM 2347 N N . SER A 1 297 ? 8.148 17.654 6.500 1.00 45.66 297 SER A N 1
ATOM 2348 C CA . SER A 1 297 ? 7.654 17.069 5.262 1.00 45.66 297 SER A CA 1
ATOM 2349 C C . SER A 1 297 ? 7.264 18.132 4.253 1.00 45.66 297 SER A C 1
ATOM 2351 O O . SER A 1 297 ? 6.607 19.112 4.588 1.00 45.66 297 SER A O 1
ATOM 2353 N N . ARG A 1 298 ? 7.674 17.905 3.004 1.00 39.53 298 ARG A N 1
ATOM 2354 C CA . ARG A 1 298 ? 7.344 18.748 1.850 1.00 39.53 298 ARG A CA 1
ATOM 2355 C C . ARG A 1 298 ? 5.957 18.434 1.270 1.00 39.53 298 ARG A C 1
ATOM 2357 O O . ARG A 1 298 ? 5.541 19.097 0.330 1.00 39.53 298 ARG A O 1
ATOM 2364 N N . VAL A 1 299 ? 5.248 17.438 1.813 1.00 46.16 299 VAL A N 1
ATOM 2365 C CA . VAL A 1 299 ? 3.894 17.066 1.378 1.00 46.16 299 VAL A CA 1
ATOM 2366 C C . VAL A 1 299 ? 2.880 18.012 2.026 1.00 46.16 299 VAL A C 1
ATOM 2368 O O . VAL A 1 299 ? 2.562 17.888 3.208 1.00 46.16 299 VAL A O 1
ATOM 2371 N N . THR A 1 300 ? 2.392 18.981 1.253 1.00 40.44 300 THR A N 1
ATOM 2372 C CA . THR A 1 300 ? 1.358 19.942 1.663 1.00 40.44 300 THR A CA 1
ATOM 2373 C C . THR A 1 300 ? -0.033 19.427 1.279 1.00 40.44 300 THR A C 1
ATOM 2375 O O . THR A 1 300 ? -0.371 19.396 0.100 1.00 40.44 300 THR A O 1
ATOM 2378 N N . GLY A 1 301 ? -0.840 19.024 2.265 1.00 50.31 301 GLY A N 1
ATOM 2379 C CA . GLY A 1 301 ? -2.239 18.597 2.096 1.00 50.31 301 GLY A CA 1
ATOM 2380 C C . GLY A 1 301 ? -2.769 17.853 3.332 1.00 50.31 301 GLY A C 1
ATOM 2381 O O . GLY A 1 301 ? -1.979 17.284 4.086 1.00 50.31 301 GLY A O 1
ATOM 2382 N N . SER A 1 302 ? -4.087 17.862 3.580 1.00 59.16 302 SER A N 1
ATOM 2383 C CA . SER A 1 302 ? -4.705 16.989 4.592 1.00 59.16 302 SER A CA 1
ATOM 2384 C C . SER A 1 302 ? -4.917 15.599 3.987 1.00 59.16 302 SER A C 1
ATOM 2386 O O . SER A 1 302 ? -5.671 15.445 3.030 1.00 59.16 302 SER A O 1
ATOM 2388 N N . SER A 1 303 ? -4.231 14.580 4.514 1.00 76.62 303 SER A N 1
ATOM 2389 C CA . SER A 1 303 ? -4.463 13.189 4.100 1.00 76.62 303 SER A CA 1
ATOM 2390 C C . SER A 1 303 ? -5.907 12.768 4.412 1.00 76.62 303 SER A C 1
ATOM 2392 O O . SER A 1 303 ? -6.484 13.255 5.387 1.00 76.62 303 SER A O 1
ATOM 2394 N N . LEU A 1 304 ? -6.478 11.843 3.627 1.00 81.56 304 LEU A N 1
ATOM 2395 C CA . LEU A 1 304 ? -7.791 11.235 3.917 1.00 81.56 304 LEU A CA 1
ATOM 2396 C C . LEU A 1 304 ? -7.834 10.675 5.345 1.00 81.56 304 LEU A C 1
ATOM 2398 O O . LEU A 1 304 ? -8.739 10.995 6.108 1.00 81.56 304 LEU A O 1
ATOM 2402 N N . VAL A 1 305 ? -6.765 9.977 5.752 1.00 87.31 305 VAL A N 1
ATOM 2403 C CA . VAL A 1 305 ? -6.552 9.512 7.132 1.00 87.31 305 VAL A CA 1
ATOM 2404 C C . VAL A 1 305 ? -6.719 10.652 8.136 1.00 87.31 305 VAL A C 1
ATOM 2406 O O . VAL A 1 305 ? -7.484 10.528 9.085 1.00 87.31 305 VAL A O 1
ATOM 2409 N N . ARG A 1 306 ? -6.046 11.794 7.940 1.00 86.38 306 ARG A N 1
ATOM 2410 C CA . ARG A 1 306 ? -6.176 12.933 8.856 1.00 86.38 306 ARG A CA 1
ATOM 2411 C C . ARG A 1 306 ? -7.615 13.432 8.928 1.00 86.38 306 ARG A C 1
ATOM 2413 O O . ARG A 1 306 ? -8.087 13.666 10.033 1.00 86.38 306 ARG A O 1
ATOM 2420 N N . GLN A 1 307 ? -8.288 13.599 7.790 1.00 87.00 307 GLN A N 1
ATOM 2421 C CA . GLN A 1 307 ? -9.663 14.105 7.748 1.00 87.00 307 GLN A CA 1
ATOM 2422 C C . GLN A 1 307 ? -10.633 13.163 8.470 1.00 87.00 307 GLN A C 1
ATOM 2424 O O . GLN A 1 307 ? -11.485 13.623 9.228 1.00 87.00 307 GLN A O 1
ATOM 2429 N N . SER A 1 308 ? -10.497 11.854 8.272 1.00 89.19 308 SER A N 1
ATOM 2430 C CA . SER A 1 308 ? -11.388 10.859 8.878 1.00 89.19 308 SER A CA 1
ATOM 2431 C C . SER A 1 308 ? -11.123 10.688 10.371 1.00 89.19 308 SER A C 1
ATOM 2433 O O . SER A 1 308 ? -12.066 10.618 11.158 1.00 89.19 308 SER A O 1
ATOM 2435 N N . ILE A 1 309 ? -9.860 10.768 10.794 1.00 90.81 309 ILE A N 1
ATOM 2436 C CA . ILE A 1 309 ? -9.503 10.820 12.215 1.00 90.81 309 ILE A CA 1
ATOM 2437 C C . ILE A 1 309 ? -9.988 12.123 12.861 1.00 90.81 309 ILE A C 1
ATOM 2439 O O . ILE A 1 309 ? -10.529 12.086 13.958 1.00 90.81 309 ILE A O 1
ATOM 2443 N N . GLU A 1 310 ? -9.866 13.270 12.191 1.00 89.00 310 GLU A N 1
ATOM 2444 C CA . GLU A 1 310 ? -10.385 14.549 12.691 1.00 89.00 310 GLU A CA 1
ATOM 2445 C C . GLU A 1 310 ? -11.902 14.503 12.895 1.00 89.00 310 GLU A C 1
ATOM 2447 O O . GLU A 1 310 ? -12.382 14.890 13.959 1.00 89.00 310 GLU A O 1
ATOM 2452 N N . LYS A 1 311 ? -12.647 13.957 11.923 1.00 89.31 311 LYS A N 1
ATOM 2453 C CA . LYS A 1 311 ? -14.096 13.724 12.034 1.00 89.31 311 LYS A CA 1
ATOM 2454 C C . LYS A 1 311 ? -14.433 12.811 13.212 1.00 89.31 311 LYS A C 1
ATOM 2456 O O . LYS A 1 311 ? -15.330 13.144 13.982 1.00 89.31 311 LYS A O 1
ATOM 2461 N N . LEU A 1 312 ? -13.712 11.698 13.377 1.00 90.25 312 LEU A N 1
ATOM 2462 C CA . LEU A 1 312 ? -13.918 10.763 14.486 1.00 90.25 312 LEU A CA 1
ATOM 2463 C C . LEU A 1 312 ? -13.673 11.444 15.841 1.00 90.25 312 LEU A C 1
ATOM 2465 O O . LEU A 1 312 ? -14.508 11.372 16.737 1.00 90.25 312 LEU A O 1
ATOM 2469 N N . LEU A 1 313 ? -12.550 12.148 15.985 1.00 89.94 313 LEU A N 1
ATOM 2470 C CA . LEU A 1 313 ? -12.202 12.855 17.217 1.00 89.94 313 LEU A CA 1
ATOM 2471 C C . LEU A 1 313 ? -13.217 13.961 17.541 1.00 89.94 313 LEU A C 1
ATOM 2473 O O . LEU A 1 313 ? -13.591 14.116 18.703 1.00 89.94 313 LEU A O 1
ATOM 2477 N N . HIS A 1 314 ? -13.716 14.683 16.533 1.00 89.19 314 HIS A N 1
ATOM 2478 C CA . HIS A 1 314 ? -14.789 15.665 16.710 1.00 89.19 314 HIS A CA 1
ATOM 2479 C C . HIS A 1 314 ? -16.111 15.023 17.141 1.00 89.19 314 HIS A C 1
ATOM 2481 O O . HIS A 1 314 ? -16.769 15.549 18.039 1.00 89.19 314 HIS A O 1
ATOM 2487 N N . LEU A 1 315 ? -16.486 13.892 16.534 1.00 89.25 315 LEU A N 1
ATOM 2488 C CA . LEU A 1 315 ? -17.720 13.165 16.843 1.00 89.25 315 LEU A CA 1
ATOM 2489 C C . LEU A 1 315 ? -17.785 12.759 18.322 1.00 89.25 315 LEU A C 1
ATOM 2491 O O . LEU A 1 315 ? -18.842 12.866 18.938 1.00 89.25 315 LEU A O 1
ATOM 2495 N N . PHE A 1 316 ? -16.651 12.358 18.902 1.00 87.94 316 PHE A N 1
ATOM 2496 C CA . PHE A 1 316 ? -16.557 11.979 20.315 1.00 87.94 316 PHE A CA 1
ATOM 2497 C C . PHE A 1 316 ? -16.088 13.091 21.245 1.00 87.94 316 PHE A C 1
ATOM 2499 O O . PHE A 1 316 ? -15.836 12.820 22.417 1.00 87.94 316 PHE A O 1
ATOM 2506 N N . GLN A 1 317 ? -15.968 14.328 20.760 1.00 88.12 317 GLN A N 1
ATOM 2507 C CA . GLN A 1 317 ? -15.527 15.470 21.567 1.00 88.12 317 GLN A CA 1
ATOM 2508 C C . GLN A 1 317 ? -14.163 15.233 22.239 1.00 88.12 317 GLN A C 1
ATOM 2510 O O . GLN A 1 317 ? -13.963 15.563 23.408 1.00 88.12 317 GLN A O 1
ATOM 2515 N N . PHE A 1 318 ? -13.220 14.625 21.513 1.00 85.75 318 PHE A N 1
ATOM 2516 C CA . PHE A 1 318 ? -11.876 14.393 22.029 1.00 85.75 318 PHE A CA 1
ATOM 2517 C C . PHE A 1 318 ? -11.211 15.732 22.405 1.00 85.75 318 PHE A C 1
ATOM 2519 O O . PHE A 1 318 ? -11.249 16.676 21.607 1.00 85.75 318 PHE A O 1
ATOM 2526 N N . PRO A 1 319 ? -10.573 15.839 23.584 1.00 83.69 319 PRO A N 1
ATOM 2527 C CA . PRO A 1 319 ? -9.981 17.082 24.068 1.00 83.69 319 PRO A CA 1
ATOM 2528 C C . PRO A 1 319 ? -8.679 17.390 23.318 1.00 83.69 319 PRO A C 1
ATOM 2530 O O . PRO A 1 319 ? -7.576 17.045 23.747 1.00 83.69 319 PRO A O 1
ATOM 2533 N N . LEU A 1 320 ? -8.821 18.035 22.161 1.00 76.19 320 LEU A N 1
ATOM 2534 C CA . LEU A 1 320 ? -7.719 18.424 21.291 1.00 76.19 320 LEU A CA 1
ATOM 2535 C C . LEU A 1 320 ? -6.979 19.650 21.832 1.00 76.19 320 LEU A C 1
ATOM 2537 O O . LEU A 1 320 ? -7.547 20.731 21.977 1.00 76.19 320 LEU A O 1
ATOM 2541 N N . PHE A 1 321 ? -5.668 19.515 22.003 1.00 66.12 321 PHE A N 1
ATOM 2542 C CA . PHE A 1 321 ? -4.753 20.637 22.145 1.00 66.12 321 PHE A CA 1
ATOM 2543 C C . PHE A 1 321 ? -4.049 20.899 20.815 1.00 66.12 321 PHE A C 1
ATOM 2545 O O . PHE A 1 321 ? -3.370 20.035 20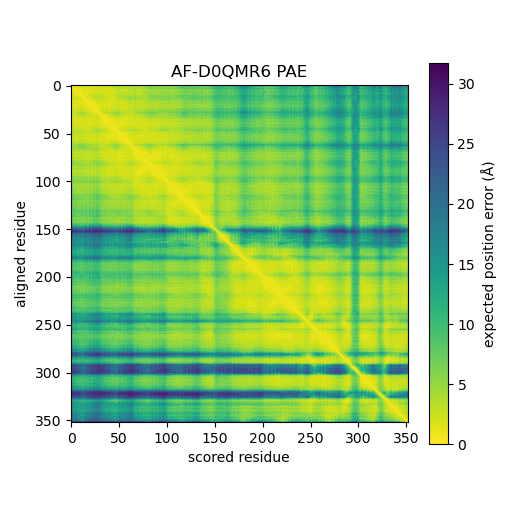.253 1.00 66.12 321 PHE A O 1
ATOM 2552 N N . ALA A 1 322 ? -4.171 22.128 20.311 1.00 53.94 322 ALA A N 1
ATOM 2553 C CA . ALA A 1 322 ? -3.422 22.565 19.144 1.00 53.94 322 ALA A CA 1
ATOM 2554 C C . ALA A 1 322 ? -1.934 22.688 19.510 1.00 53.94 322 ALA A C 1
ATOM 2556 O O . ALA A 1 322 ? -1.476 23.716 20.015 1.00 53.94 322 ALA A O 1
ATOM 2557 N N . ALA A 1 323 ? -1.149 21.647 19.229 1.00 52.12 323 ALA A N 1
ATOM 2558 C CA . ALA A 1 323 ? 0.301 21.762 19.204 1.00 52.12 323 ALA A CA 1
ATOM 2559 C C . ALA A 1 323 ? 0.666 22.772 18.105 1.00 52.12 323 ALA A C 1
ATOM 2561 O O . ALA A 1 323 ? 0.671 22.424 16.922 1.00 52.12 323 ALA A O 1
ATOM 2562 N N . ARG A 1 324 ? 0.911 24.039 18.488 1.00 49.56 324 ARG A N 1
ATOM 2563 C CA . ARG A 1 324 ? 1.199 25.158 17.569 1.00 49.56 324 ARG A CA 1
ATOM 2564 C C . ARG A 1 324 ? 2.126 24.677 16.458 1.00 49.56 324 ARG A C 1
ATOM 2566 O O . ARG A 1 324 ? 3.272 24.359 16.733 1.00 49.56 324 ARG A O 1
ATOM 2573 N N . GLY A 1 325 ? 1.641 24.575 15.224 1.00 52.62 325 GLY A N 1
ATOM 2574 C CA . GLY A 1 325 ? 2.449 24.260 14.045 1.00 52.62 325 GLY A CA 1
ATOM 2575 C C . GLY A 1 325 ? 2.788 22.789 13.768 1.00 52.62 325 GLY A C 1
ATOM 2576 O O . GLY A 1 325 ? 3.700 22.578 12.981 1.00 52.62 325 GLY A O 1
ATOM 2577 N N . ASN A 1 326 ? 2.160 21.768 14.371 1.00 56.69 326 ASN A N 1
ATOM 2578 C CA . ASN A 1 326 ? 2.327 20.372 13.911 1.00 56.69 326 ASN A CA 1
ATOM 2579 C C . ASN A 1 326 ? 1.054 19.864 13.212 1.00 56.69 326 ASN A C 1
ATOM 2581 O O . ASN A 1 326 ? 0.149 19.340 13.850 1.00 56.69 326 ASN A O 1
ATOM 2585 N N . THR A 1 327 ? 0.983 20.026 11.891 1.00 63.97 327 THR A N 1
ATOM 2586 C CA . THR A 1 327 ? -0.203 19.719 11.068 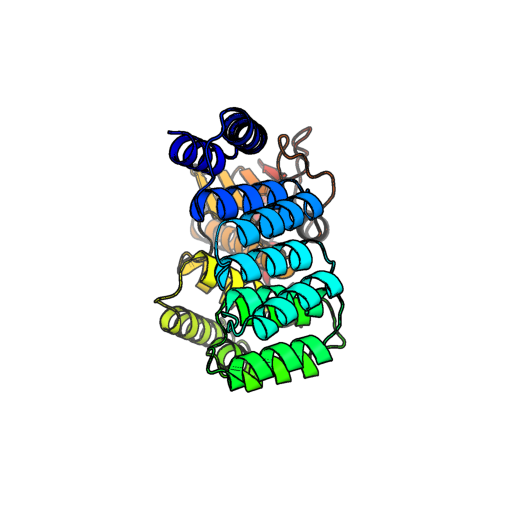1.00 63.97 327 THR A CA 1
ATOM 2587 C C . THR A 1 327 ? -0.475 18.221 10.872 1.00 63.97 327 THR A C 1
ATOM 2589 O O . THR A 1 327 ? -1.496 17.871 10.291 1.00 63.97 327 THR A O 1
ATOM 2592 N N . GLY A 1 328 ? 0.406 17.331 11.343 1.00 73.06 328 GLY A N 1
ATOM 2593 C CA . GLY A 1 328 ? 0.291 15.871 11.194 1.00 73.06 328 GLY A CA 1
ATOM 2594 C C . GLY A 1 328 ? -0.008 15.098 12.485 1.00 73.06 328 GLY A C 1
ATOM 2595 O O . GLY A 1 328 ? 0.028 13.870 12.471 1.00 73.06 328 GLY A O 1
ATOM 2596 N N . CYS A 1 329 ? -0.257 15.784 13.606 1.00 85.31 329 CYS A N 1
ATOM 2597 C CA . CYS A 1 329 ? -0.446 15.150 14.913 1.00 85.31 329 CYS A CA 1
ATOM 2598 C C . CYS A 1 329 ? -1.585 15.812 15.700 1.00 85.31 329 CYS A C 1
ATOM 2600 O O . CYS A 1 329 ? -1.649 17.039 15.769 1.00 85.31 329 CYS A O 1
ATOM 2602 N N . PHE A 1 330 ? -2.456 15.004 16.300 1.00 87.19 330 PHE A N 1
ATOM 2603 C CA . PHE A 1 330 ? -3.448 15.437 17.283 1.00 87.19 330 PHE A CA 1
ATOM 2604 C C . PHE A 1 330 ? -2.936 15.110 18.683 1.00 87.19 330 PHE A C 1
ATOM 2606 O O . PHE A 1 330 ? -2.386 14.034 18.895 1.00 87.19 330 PHE A O 1
ATOM 2613 N N . VAL A 1 331 ? -3.089 16.032 19.631 1.00 89.06 331 VAL A N 1
ATOM 2614 C CA . VAL A 1 331 ? -2.562 15.864 20.991 1.00 89.06 331 VAL A CA 1
ATOM 2615 C C . VAL A 1 331 ? -3.705 15.994 21.981 1.00 89.06 331 VAL A C 1
ATOM 2617 O O . VAL A 1 331 ? -4.390 17.013 21.988 1.00 89.06 331 VAL A O 1
ATOM 2620 N N . GLY A 1 332 ? -3.893 14.975 22.813 1.00 88.62 332 GLY A N 1
ATOM 2621 C CA . GLY A 1 332 ? -4.684 15.061 24.037 1.00 88.62 332 GLY A CA 1
ATOM 2622 C C . GLY A 1 332 ? -3.743 15.100 25.233 1.00 88.62 332 GLY A C 1
ATOM 2623 O O . GLY A 1 332 ? -2.754 14.363 25.256 1.00 88.62 332 GLY A O 1
ATOM 2624 N N . CYS A 1 333 ? -4.013 15.954 26.218 1.00 88.81 333 CYS A N 1
ATOM 2625 C CA . CYS A 1 333 ? -3.202 15.995 27.430 1.00 88.81 333 CYS A CA 1
ATOM 2626 C C . CYS A 1 333 ? -3.957 16.477 28.670 1.00 88.81 333 CYS A C 1
ATOM 2628 O O . CYS A 1 333 ? -4.945 17.206 28.574 1.00 88.81 333 CYS A O 1
ATOM 2630 N N . GLY A 1 334 ? -3.418 16.107 29.829 1.00 87.12 334 GLY A N 1
ATOM 2631 C CA . GLY A 1 334 ? -3.838 16.565 31.144 1.00 87.12 334 GLY A CA 1
ATOM 2632 C C . GLY A 1 334 ? -5.196 16.028 31.583 1.00 87.12 334 GLY A C 1
ATOM 2633 O O . GLY A 1 334 ? -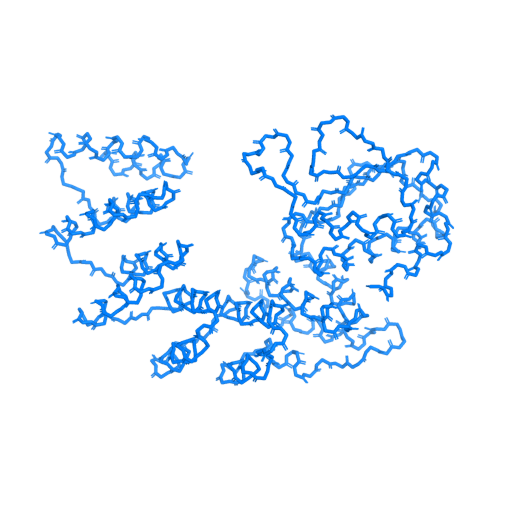5.699 15.020 31.085 1.00 87.12 334 GLY A O 1
ATOM 2634 N N . GLU A 1 335 ? -5.794 16.743 32.531 1.00 85.44 335 GLU A N 1
ATOM 2635 C CA . GLU A 1 335 ? -7.087 16.401 33.121 1.00 85.44 335 GLU A CA 1
ATOM 2636 C C . GLU A 1 335 ? -8.224 16.243 32.093 1.00 85.44 335 GLU A C 1
ATOM 2638 O O . GLU A 1 335 ? -8.954 15.259 32.211 1.00 85.44 335 GLU A O 1
ATOM 2643 N N . PRO A 1 336 ? -8.358 17.086 31.044 1.00 89.06 336 PRO A N 1
ATOM 2644 C CA . PRO A 1 336 ? -9.404 16.895 30.039 1.00 89.06 336 PRO A CA 1
ATOM 2645 C C . PRO A 1 336 ? -9.318 15.537 29.341 1.00 89.06 336 PRO A C 1
ATOM 2647 O O . PRO A 1 336 ? -10.344 14.900 29.122 1.00 89.06 336 PRO A O 1
ATOM 2650 N N . LEU A 1 337 ? -8.103 15.072 29.021 1.00 89.25 337 LEU A N 1
ATOM 2651 C CA . LEU A 1 337 ? -7.889 13.753 28.424 1.00 89.25 337 LEU A CA 1
ATOM 2652 C C . LEU A 1 337 ? -8.294 12.640 29.389 1.00 89.25 337 LEU A C 1
ATOM 2654 O O . LEU A 1 337 ? -8.993 11.714 28.983 1.00 89.25 337 LEU A O 1
ATOM 2658 N N . SER A 1 338 ? -7.877 12.747 30.651 1.00 85.56 338 SER A N 1
ATOM 2659 C CA . SER A 1 338 ? -8.219 11.762 31.675 1.00 85.56 338 SER A CA 1
ATOM 2660 C C . SER A 1 338 ? -9.729 11.664 31.868 1.00 85.56 338 SER A C 1
ATOM 2662 O O . SER A 1 338 ? -10.300 10.587 31.717 1.00 85.56 338 SER A O 1
ATOM 2664 N N . GLN A 1 339 ? -10.409 12.791 32.093 1.00 87.94 339 GLN A N 1
ATOM 2665 C CA . GLN A 1 339 ? -11.867 12.831 32.232 1.00 87.94 339 GLN A CA 1
ATOM 2666 C C . GLN A 1 339 ? -12.573 12.290 30.986 1.00 87.94 339 GLN A C 1
ATOM 2668 O O . GLN A 1 339 ? -13.526 11.522 31.100 1.00 87.94 339 GLN A O 1
ATOM 2673 N N . TRP A 1 340 ? -12.085 12.647 29.795 1.00 90.88 340 TRP A N 1
ATOM 2674 C CA . TRP A 1 340 ? -12.645 12.151 28.545 1.00 90.88 340 TRP A CA 1
ATOM 2675 C C . TRP A 1 340 ? -12.536 10.628 28.437 1.00 90.88 340 TRP A C 1
ATOM 2677 O O . TRP A 1 340 ? -13.537 9.975 28.146 1.00 90.88 340 TRP A O 1
ATOM 2687 N N . LEU A 1 341 ? -11.361 10.065 28.743 1.00 88.50 341 LEU A N 1
ATOM 2688 C CA . LEU A 1 341 ? -11.127 8.622 28.746 1.00 88.50 341 LEU A CA 1
ATOM 2689 C C . LEU A 1 341 ? -12.002 7.886 29.762 1.00 88.50 341 LEU A C 1
ATOM 2691 O O . LEU A 1 341 ? -12.256 6.713 29.543 1.00 88.50 341 LEU A O 1
ATOM 2695 N N . HIS A 1 342 ? -12.485 8.520 30.837 1.00 87.31 342 HIS A N 1
ATOM 2696 C CA . HIS A 1 342 ? -13.394 7.886 31.809 1.00 87.31 342 HIS A CA 1
ATOM 2697 C C . HIS A 1 342 ? -14.820 7.717 31.289 1.00 87.31 342 HIS A C 1
ATOM 2699 O O . HIS A 1 342 ? -15.601 6.966 31.877 1.00 87.31 342 HIS A O 1
ATOM 2705 N N . ASN A 1 343 ? -15.178 8.372 30.187 1.00 89.00 343 ASN A N 1
ATOM 2706 C CA . ASN A 1 343 ? -16.536 8.284 29.689 1.00 89.00 343 ASN A CA 1
ATOM 2707 C C . ASN A 1 343 ? -16.838 6.900 29.081 1.00 89.00 343 ASN A C 1
ATOM 2709 O O . ASN A 1 343 ? -16.126 6.464 28.174 1.00 89.00 343 ASN A O 1
ATOM 2713 N N . PRO A 1 344 ? -17.949 6.240 29.466 1.00 85.75 344 PRO A N 1
ATOM 2714 C CA . PRO A 1 344 ? -18.313 4.911 28.957 1.00 85.75 344 PRO A CA 1
ATOM 2715 C C . PRO A 1 344 ? -18.527 4.845 27.438 1.00 85.75 344 PRO A C 1
ATOM 2717 O O . PRO A 1 344 ? -18.436 3.781 26.833 1.00 85.75 344 PRO A O 1
ATOM 2720 N N . TYR A 1 345 ? -18.827 5.973 26.784 1.00 86.19 345 TYR A N 1
ATOM 2721 C CA . TYR A 1 345 ? -18.979 6.000 25.328 1.00 86.19 345 TYR A CA 1
ATOM 2722 C C . TYR A 1 345 ? -17.649 5.789 24.590 1.00 86.19 345 TYR A C 1
ATOM 2724 O O . TYR A 1 345 ? -17.678 5.391 23.428 1.00 86.19 345 TYR A O 1
ATOM 2732 N N . VAL A 1 346 ? -16.500 6.027 25.242 1.00 84.50 346 VAL A N 1
ATOM 2733 C CA . VAL A 1 346 ? -15.171 5.768 24.663 1.00 84.50 346 VAL A CA 1
ATOM 2734 C C . VAL A 1 346 ? -14.995 4.279 24.405 1.00 84.50 346 VAL A C 1
ATOM 2736 O O . VAL A 1 346 ? -14.453 3.898 23.370 1.00 84.50 346 VAL A O 1
ATOM 2739 N N . GLU A 1 347 ? -15.532 3.429 25.287 1.00 83.81 347 GLU A N 1
ATOM 2740 C CA . GLU A 1 347 ? -15.571 1.994 25.038 1.00 83.81 347 GLU A CA 1
ATOM 2741 C C . GLU A 1 347 ? -16.298 1.714 23.729 1.00 83.81 347 GLU A C 1
ATOM 2743 O O . GLU A 1 347 ? -15.757 1.003 22.903 1.00 83.81 347 GLU A O 1
ATOM 2748 N N . ARG A 1 348 ? -17.452 2.337 23.476 1.00 83.56 348 ARG A N 1
ATOM 2749 C CA . ARG A 1 348 ? -18.286 2.098 22.284 1.00 83.56 348 ARG A CA 1
ATOM 2750 C C . ARG A 1 348 ? -17.724 2.654 20.976 1.00 83.56 348 ARG A C 1
ATOM 2752 O O . ARG A 1 348 ? -18.321 2.410 19.932 1.00 83.56 348 ARG A O 1
ATOM 2759 N N . MET A 1 349 ? -16.589 3.355 20.995 1.00 83.31 349 MET A N 1
ATOM 2760 C CA . MET A 1 349 ? -15.950 3.849 19.769 1.00 83.31 349 MET A CA 1
ATOM 2761 C C . MET A 1 349 ? -15.623 2.726 18.781 1.00 83.31 349 MET A C 1
ATOM 2763 O O . MET A 1 349 ? -15.591 2.979 17.583 1.00 83.31 349 MET A O 1
ATOM 2767 N N . HIS A 1 350 ? -15.393 1.500 19.262 1.00 75.44 350 HIS A N 1
ATOM 2768 C CA . HIS A 1 350 ? -15.082 0.354 18.405 1.00 75.44 350 HIS A CA 1
ATOM 2769 C C . HIS A 1 350 ? -16.242 -0.116 17.515 1.00 75.44 350 HIS A C 1
ATOM 2771 O O . HIS A 1 350 ? -15.979 -0.835 16.559 1.00 75.44 350 HIS A O 1
ATOM 2777 N N . LEU A 1 351 ? -17.480 0.303 17.811 1.00 74.06 351 LEU A N 1
ATOM 2778 C CA . LEU A 1 351 ? -18.688 -0.048 17.054 1.00 74.06 351 LEU A CA 1
ATOM 2779 C C . LEU A 1 351 ? -18.894 0.841 15.805 1.00 74.06 351 LEU A C 1
ATOM 2781 O O . LEU A 1 351 ? -19.918 0.729 15.126 1.00 74.06 351 LEU A O 1
ATOM 2785 N N . LEU A 1 352 ? -17.973 1.779 15.543 1.00 63.22 352 LEU A N 1
ATOM 2786 C CA . LEU A 1 352 ? -18.041 2.775 14.467 1.00 63.22 352 LEU A CA 1
ATOM 2787 C C . LEU A 1 352 ? -17.101 2.531 13.309 1.00 63.22 352 LEU A C 1
ATOM 2789 O O . LEU A 1 352 ? -16.106 1.792 13.431 1.00 63.22 352 LEU A O 1
#

Mean predicted aligned error: 7.92 Å

Organism: Triticum aestivum (NCBI:txid4565)

Sequence (352 aa):
TYNIIIALQAKARNYDNVVKLYRDMQIAGFRPDKITYSIVMEVLGHCGHLDEAEAVFLEMRRDWAPDEPVYGLLVDLWGKAGNVDKALGWYHAMLQDGLQPNVPTCNSLLSAFLKLNRFQDAYSVLQNMLAQGLVPSLQTYTLLLSCCTDAHASMGLCCQLMAITGHPAHMFLLYLPDAEPGGENVRDHARYFLDMMHSEDRESKRGIMDAVIDFLHKSGLKEEAGFIWEVAAQKNVYPDSVREKSSSYWLINLHLMSEGTAVTALSRTLAWFHRQMLLMGSCPERIDIVTGWGRRSRVTGSSLVRQSIEKLLHLFQFPLFAARGNTGCFVGCGEPLSQWLHNPYVERMHLL

Radius of gyration: 23.73 Å; Cα contacts (8 Å, |Δi|>4): 472; chains: 1; bounding box: 56×45×66 Å

Secondary structure (DSSP, 8-state):
-HHHHHHHHHHTT-HHHHHHHHHHHHHTTPPPPHHHHHHHHHHHHHTT-HHHHHHHHHHHHHHS---HHHHHHHHHHHHHTT-HHHHHHHHHHHHHTTPPPPHHHHHHHHHHHHHTT-HHHHHHHHHHHHHTTPPPPHHHHHHHHHHHHH-TT-HHHHHHHHHHH--HHHHHHHTPPP--TT-HHHHHHHHHHHHHTTTS-HHHHHHHHHHHHHHHHHTT-HHHHHHHHHHHHHTTSSTTSEEEEETTEEEEE-TTS-HHHHHHHHHHHHHHHHHHHHHH----SEEEEE-S--TT----S--HHHHHHHHHHHHTT---B--TT-TTEEEEEHHHHHHHHTSHHHHGGGG-